Protein AF-A0A1V9ZYX2-F1 (afdb_monomer_lite)

InterPro domains:
  IPR000209 Peptidase S8/S53 domain [PF00082] (24-267)
  IPR015500 Peptidase S8, subtilisin-related [PR00723] (24-43)
  IPR015500 Peptidase S8, subtilisin-related [PR00723] (78-91)
  IPR022398 Peptidase S8, subtilisin, His-active site [PS00137] (82-92)
  IPR034058 TagA/B/C/D, peptidase domain [cd04842] (21-267)
  IPR036852 Peptidase S8/S53 domain superfamily [G3DSA:3.40.50.200] (12-267)
  IPR036852 Peptidase S8/S53 domain superfamily [SSF52743] (8-256)
  IPR051048 Peptidase S8/S53 subtilisin kexin sedolisin [PTHR43399] (12-267)

Organism: NCBI:txid74557

pLDDT: mean 86.19, std 16.02, range [30.8, 98.75]

Secondary structure (DSSP, 8-state):
---HHHHHHHHTTHHHHHHTT-S-TT-EEEEEES---TTSTTT--SS--BTS--TTSSSEEEEEETTTS--TTSTTT-S--HHHHHHHHHH---SSS----SSTT-EEEEEE-EEE-TTSS-SSSEEE---SSHIIIIIHHHHTTEEEEEE---B----TT-TTSBTTB-HHHHHHHHHHHH-TTPEEEEE--S-GGG-BS-PPBTTT-SSSEEEEEB-S-HHHHHHH--S---GGGTTT-STTSBPTTS-B---TTS----SEEE-

Structure (mmCIF, N/CA/C/O backbone):
data_AF-A0A1V9ZYX2-F1
#
_entry.id   AF-A0A1V9ZYX2-F1
#
loop_
_atom_site.group_PDB
_atom_site.id
_atom_site.type_symbol
_atom_site.label_atom_id
_atom_site.label_alt_id
_atom_site.label_comp_id
_atom_site.label_asym_id
_atom_site.label_entity_id
_atom_site.label_seq_id
_atom_site.pdbx_PDB_ins_code
_atom_site.Cartn_x
_atom_site.Cartn_y
_atom_site.Cartn_z
_atom_site.occupancy
_atom_site.B_iso_or_equiv
_atom_site.auth_seq_id
_atom_site.auth_comp_id
_atom_site.auth_asym_id
_atom_site.auth_atom_id
_atom_site.pdbx_PDB_model_num
ATOM 1 N N . MET A 1 1 ? -22.451 14.687 -16.351 1.00 59.09 1 MET A N 1
ATOM 2 C CA . MET A 1 1 ? -21.155 14.134 -16.793 1.00 59.09 1 MET A CA 1
ATOM 3 C C . MET A 1 1 ? -20.681 13.215 -15.682 1.00 59.09 1 MET A C 1
ATOM 5 O O . MET A 1 1 ? -20.806 13.610 -14.528 1.00 59.09 1 MET A O 1
ATOM 9 N N . MET A 1 2 ? -20.291 11.982 -15.997 1.00 68.06 2 MET A N 1
ATOM 10 C CA . MET A 1 2 ? -19.755 11.048 -15.003 1.00 68.06 2 MET A CA 1
ATOM 11 C C . MET A 1 2 ? -18.417 11.590 -14.489 1.00 68.06 2 MET A C 1
ATOM 13 O O . MET A 1 2 ? -17.660 12.155 -15.274 1.00 68.06 2 MET A O 1
ATOM 17 N N . THR A 1 3 ? -18.163 11.504 -13.184 1.00 77.12 3 THR A N 1
ATOM 18 C CA . THR A 1 3 ? -16.859 11.887 -12.626 1.00 77.12 3 THR A CA 1
ATOM 19 C C . THR A 1 3 ? -15.834 10.788 -12.927 1.00 77.12 3 THR A C 1
ATOM 21 O O . THR A 1 3 ? -16.243 9.629 -13.034 1.00 77.12 3 THR A O 1
ATOM 24 N N . PRO A 1 4 ? -14.523 11.095 -12.997 1.00 76.00 4 PRO A N 1
ATOM 25 C CA . PRO A 1 4 ? -13.489 10.072 -13.207 1.00 76.00 4 PRO A CA 1
ATOM 26 C C . PRO A 1 4 ? -13.583 8.939 -12.179 1.00 76.00 4 PRO A C 1
ATOM 28 O O . PRO A 1 4 ? -13.500 7.768 -12.516 1.00 76.00 4 PRO A O 1
ATOM 31 N N . PHE A 1 5 ? -13.888 9.298 -10.930 1.00 79.69 5 PHE A N 1
ATOM 32 C CA . PHE A 1 5 ? -14.159 8.359 -9.847 1.00 79.69 5 PHE A CA 1
ATOM 33 C C . PHE A 1 5 ? -15.263 7.340 -10.179 1.00 79.69 5 PHE A C 1
ATOM 35 O O . PHE A 1 5 ? -15.039 6.136 -10.095 1.00 79.69 5 PHE A O 1
ATOM 42 N N . LYS A 1 6 ? -16.448 7.818 -10.591 1.00 81.88 6 LYS A N 1
ATOM 43 C CA . LYS A 1 6 ? -17.575 6.937 -10.934 1.00 81.88 6 LYS A CA 1
ATOM 44 C C . LYS A 1 6 ? -17.265 6.069 -12.148 1.00 81.88 6 LYS A C 1
ATOM 46 O O . LYS A 1 6 ? -17.673 4.918 -12.181 1.00 81.88 6 LYS A O 1
ATOM 51 N N . TYR A 1 7 ? -16.517 6.610 -13.107 1.00 82.94 7 TYR A N 1
ATOM 52 C CA . TYR A 1 7 ? -16.096 5.855 -14.279 1.00 82.94 7 TYR A CA 1
ATOM 53 C C . TYR A 1 7 ? -15.176 4.687 -13.910 1.00 82.94 7 TYR A C 1
ATOM 55 O O . TYR A 1 7 ? -15.430 3.568 -14.336 1.00 82.94 7 TYR A O 1
ATOM 63 N N . ILE A 1 8 ? -14.165 4.911 -13.062 1.00 85.88 8 ILE A N 1
ATOM 64 C CA . ILE A 1 8 ? -13.268 3.842 -12.587 1.00 85.88 8 ILE A CA 1
ATOM 65 C C . ILE A 1 8 ? -14.057 2.762 -11.833 1.00 85.88 8 ILE A C 1
ATOM 67 O O . ILE A 1 8 ? -13.816 1.570 -12.025 1.00 85.88 8 ILE A O 1
ATOM 71 N N . HIS A 1 9 ? -15.014 3.166 -10.991 1.00 89.62 9 HIS A N 1
ATOM 72 C CA . HIS A 1 9 ? -15.859 2.228 -10.243 1.00 89.62 9 HIS A CA 1
ATOM 73 C C . HIS A 1 9 ? -16.725 1.361 -11.159 1.00 89.62 9 HIS A C 1
ATOM 75 O O . HIS A 1 9 ? -16.850 0.159 -10.914 1.00 89.62 9 HIS A O 1
ATOM 81 N N . GLU A 1 10 ? -17.266 1.928 -12.235 1.00 87.44 10 GLU A N 1
ATOM 82 C CA . GLU A 1 10 ? -18.015 1.176 -13.243 1.00 87.44 10 GLU A CA 1
ATOM 83 C C . GLU A 1 10 ? -17.097 0.266 -14.074 1.00 87.44 10 GLU A C 1
ATOM 85 O O . GLU A 1 10 ? -17.376 -0.928 -14.196 1.00 87.44 10 GLU A O 1
ATOM 90 N N . LEU A 1 11 ? -15.975 0.798 -14.573 1.00 85.56 11 LEU A N 1
ATOM 91 C CA . LEU A 1 11 ? -14.997 0.086 -15.404 1.00 85.56 11 LEU A CA 1
ATOM 92 C C . LEU A 1 11 ? -14.453 -1.168 -14.709 1.00 85.56 11 LEU A C 1
ATOM 94 O O . LEU A 1 11 ? -14.374 -2.235 -15.313 1.00 85.56 11 LEU A O 1
ATOM 98 N N . LEU A 1 12 ? -14.107 -1.052 -13.425 1.00 90.00 12 LEU A N 1
ATOM 99 C CA . LEU A 1 12 ? -13.584 -2.161 -12.622 1.00 90.00 12 LEU A CA 1
ATOM 100 C C . LEU A 1 12 ? -14.690 -3.037 -12.007 1.00 90.00 12 LEU A C 1
ATOM 102 O O . LEU A 1 12 ? -14.399 -3.982 -11.272 1.00 90.00 12 LEU A O 1
ATOM 106 N N . GLY A 1 13 ? -15.965 -2.731 -12.270 1.00 92.81 13 GLY A N 1
ATOM 107 C CA . GLY A 1 13 ? -17.109 -3.459 -11.722 1.00 92.81 13 GLY A CA 1
ATOM 108 C C . GLY A 1 13 ? -17.284 -3.312 -10.206 1.00 92.81 13 GLY A C 1
ATOM 109 O O . GLY A 1 13 ? -18.017 -4.098 -9.602 1.00 92.81 13 GLY A O 1
ATOM 110 N N . ILE A 1 14 ? -16.654 -2.317 -9.578 1.00 94.62 14 ILE A N 1
ATOM 111 C CA . ILE A 1 14 ? -16.709 -2.059 -8.129 1.00 94.62 14 ILE A CA 1
ATOM 112 C C . ILE A 1 14 ? -18.157 -1.837 -7.685 1.00 94.62 14 ILE A C 1
ATOM 114 O O . ILE A 1 14 ? -18.605 -2.467 -6.725 1.00 94.62 14 ILE A O 1
ATOM 118 N N . ASP A 1 15 ? -18.926 -1.053 -8.443 1.00 92.56 15 ASP A N 1
ATOM 119 C CA . ASP A 1 15 ? -20.349 -0.816 -8.166 1.00 92.56 15 ASP A CA 1
ATOM 120 C C . ASP A 1 15 ? -21.165 -2.117 -8.185 1.00 92.56 15 ASP A C 1
ATOM 122 O O . ASP A 1 15 ? -22.090 -2.299 -7.391 1.00 92.56 15 ASP A O 1
ATOM 126 N N . THR A 1 16 ? -20.802 -3.068 -9.052 1.00 95.62 16 THR A N 1
ATOM 127 C CA . THR A 1 16 ? -21.455 -4.386 -9.101 1.00 95.62 16 THR A CA 1
ATOM 128 C C . THR A 1 16 ? -21.201 -5.162 -7.808 1.00 95.62 16 THR A C 1
ATOM 130 O O . THR A 1 16 ? -22.140 -5.710 -7.225 1.00 95.62 16 THR A O 1
ATOM 133 N N . PHE A 1 17 ? -19.961 -5.164 -7.310 1.00 96.00 17 PHE A N 1
ATOM 134 C CA . PHE A 1 17 ? -19.618 -5.790 -6.029 1.00 96.00 17 PHE A CA 1
ATOM 135 C C . PHE A 1 17 ? -20.306 -5.098 -4.849 1.00 96.00 17 PHE A C 1
ATOM 137 O O . PHE A 1 17 ? -20.887 -5.770 -3.992 1.00 96.00 17 PHE A O 1
ATOM 144 N N . HIS A 1 18 ? -20.322 -3.764 -4.826 1.00 95.62 18 HIS A N 1
ATOM 145 C CA . HIS A 1 18 ? -20.966 -2.983 -3.768 1.00 95.62 18 HIS A CA 1
ATOM 146 C C . HIS A 1 18 ? -22.476 -3.216 -3.714 1.00 95.62 18 HIS A C 1
ATOM 148 O O . HIS A 1 18 ? -23.019 -3.381 -2.618 1.00 95.62 18 HIS A O 1
ATOM 154 N N . ASN A 1 19 ? -23.143 -3.291 -4.870 1.00 95.12 19 ASN A N 1
ATOM 155 C CA . ASN A 1 19 ? -24.567 -3.629 -4.978 1.00 95.12 19 ASN A CA 1
ATOM 156 C C . ASN A 1 19 ? -24.861 -5.063 -4.510 1.00 95.12 19 ASN A C 1
ATOM 158 O O . ASN A 1 19 ? -25.931 -5.328 -3.965 1.00 95.12 19 ASN A O 1
ATOM 162 N N . GLY A 1 20 ? -23.898 -5.974 -4.665 1.00 96.50 20 GLY A N 1
ATOM 163 C CA . GLY A 1 20 ? -23.932 -7.325 -4.100 1.00 96.50 20 GLY A CA 1
ATOM 164 C C . GLY A 1 20 ? -23.586 -7.409 -2.606 1.00 96.50 20 GLY A C 1
ATOM 165 O O . GLY A 1 20 ? -23.566 -8.507 -2.055 1.00 96.50 20 GLY A O 1
ATOM 166 N N . GLY A 1 21 ? -23.298 -6.284 -1.941 1.00 96.00 21 GLY A N 1
ATOM 167 C CA . GLY A 1 21 ? -22.907 -6.237 -0.526 1.00 96.00 21 GLY A CA 1
ATOM 168 C C . GLY A 1 21 ? -21.440 -6.594 -0.254 1.00 96.00 21 GLY A C 1
ATOM 169 O O . GLY A 1 21 ? -21.044 -6.724 0.905 1.00 96.00 21 GLY A O 1
ATOM 170 N N . ILE A 1 22 ? -20.614 -6.737 -1.292 1.00 97.38 22 ILE A N 1
ATOM 171 C CA . ILE A 1 22 ? -19.184 -7.032 -1.173 1.00 97.38 22 ILE A CA 1
ATOM 172 C C . ILE A 1 22 ? -18.434 -5.703 -1.074 1.00 97.38 22 ILE A C 1
ATOM 174 O O . ILE A 1 22 ? -18.113 -5.070 -2.075 1.00 97.38 22 ILE A O 1
ATOM 178 N N . LYS A 1 23 ? -18.192 -5.271 0.165 1.00 97.19 23 LYS A N 1
ATOM 179 C CA . LYS A 1 23 ? -17.581 -3.969 0.491 1.00 97.19 23 LYS A CA 1
ATOM 180 C C . LYS A 1 23 ? -16.341 -4.065 1.386 1.00 97.19 23 LYS A C 1
ATOM 182 O O . LYS A 1 23 ? -15.809 -3.047 1.809 1.00 97.19 23 LYS A O 1
ATOM 187 N N . GLY A 1 24 ? -15.878 -5.279 1.692 1.00 97.19 24 GLY A N 1
ATOM 188 C CA . GLY A 1 24 ? -14.723 -5.518 2.571 1.00 97.19 24 GLY A CA 1
ATOM 189 C C . GLY A 1 24 ? -15.054 -5.667 4.061 1.00 97.19 24 GLY A C 1
ATOM 190 O O . GLY A 1 24 ? -14.142 -5.685 4.884 1.00 97.19 24 GLY A O 1
ATOM 191 N N . ASN A 1 25 ? -16.334 -5.802 4.425 1.00 96.31 25 ASN A N 1
ATOM 192 C CA . ASN A 1 25 ? -16.765 -5.938 5.817 1.00 96.31 25 ASN A CA 1
ATOM 193 C C . ASN A 1 25 ? -16.029 -7.078 6.551 1.00 96.31 25 ASN A C 1
ATOM 195 O O . ASN A 1 25 ? -15.959 -8.205 6.060 1.00 96.31 25 ASN A O 1
ATOM 199 N N . GLY A 1 26 ? -15.501 -6.782 7.741 1.00 95.69 26 GLY A N 1
ATOM 200 C CA . GLY A 1 26 ? -14.753 -7.736 8.570 1.00 95.69 26 GLY A CA 1
ATOM 201 C C . GLY A 1 26 ? -13.309 -7.991 8.123 1.00 95.69 26 GLY A C 1
ATOM 202 O O . GLY A 1 26 ? -12.633 -8.816 8.733 1.00 95.69 26 GLY A O 1
ATOM 203 N N . SER A 1 27 ? -12.832 -7.299 7.085 1.00 97.44 27 SER A N 1
ATOM 204 C CA . SER A 1 27 ? -11.442 -7.377 6.629 1.00 97.44 27 SER A CA 1
ATOM 205 C C . SER A 1 27 ? -10.618 -6.221 7.185 1.00 97.44 27 SER A C 1
ATOM 207 O O . SER A 1 27 ? -11.107 -5.098 7.298 1.00 97.44 27 SER A O 1
ATOM 209 N N . VAL A 1 28 ? -9.344 -6.488 7.466 1.00 98.56 28 VAL A N 1
ATOM 210 C CA . VAL A 1 28 ? -8.333 -5.460 7.723 1.00 98.56 28 VAL A CA 1
ATOM 211 C C . VAL A 1 28 ? -7.337 -5.489 6.568 1.00 98.56 28 VAL A C 1
ATOM 213 O O . VAL A 1 28 ? -6.900 -6.560 6.140 1.00 98.56 28 VAL A O 1
ATOM 216 N N . VAL A 1 29 ? -6.984 -4.316 6.061 1.00 98.69 29 VAL A N 1
ATOM 217 C CA . VAL A 1 29 ? -5.973 -4.121 5.019 1.00 98.69 29 VAL A CA 1
ATOM 218 C C . VAL A 1 29 ? -4.794 -3.343 5.589 1.00 98.69 29 VAL A C 1
ATOM 220 O O . VAL A 1 29 ? -4.969 -2.418 6.382 1.00 98.69 29 VAL A O 1
ATOM 223 N N . GLY A 1 30 ? -3.588 -3.759 5.230 1.00 98.69 30 GLY A N 1
ATOM 224 C CA . GLY A 1 30 ? -2.353 -3.091 5.607 1.00 98.69 30 GLY A CA 1
ATOM 225 C C . GLY A 1 30 ? -1.939 -2.083 4.546 1.00 98.69 30 GLY A C 1
ATOM 226 O O . GLY A 1 30 ? -2.050 -2.356 3.350 1.00 98.69 30 GLY A O 1
ATOM 227 N N . ILE A 1 31 ? -1.459 -0.920 4.963 1.00 98.75 31 ILE A N 1
ATOM 228 C CA . ILE A 1 31 ? -0.921 0.096 4.061 1.00 98.75 31 ILE A CA 1
ATOM 229 C C . ILE A 1 31 ? 0.377 0.609 4.672 1.00 98.75 31 ILE A C 1
ATOM 231 O O . ILE A 1 31 ? 0.405 1.009 5.833 1.00 98.75 31 ILE A O 1
ATOM 235 N N . THR A 1 32 ? 1.456 0.587 3.895 1.00 98.25 32 THR A N 1
ATOM 236 C CA . THR A 1 32 ? 2.740 1.174 4.296 1.00 98.25 32 THR A CA 1
ATOM 237 C C . THR A 1 32 ? 3.053 2.332 3.377 1.00 98.25 32 THR A C 1
ATOM 239 O O . THR A 1 32 ? 3.282 2.111 2.189 1.00 98.25 32 THR A O 1
ATOM 242 N N . ASP A 1 33 ? 3.028 3.550 3.911 1.00 96.62 33 ASP A N 1
ATOM 243 C CA . ASP A 1 33 ? 3.086 4.767 3.104 1.00 96.62 33 ASP A CA 1
ATOM 244 C C . ASP A 1 33 ? 3.498 5.997 3.947 1.00 96.62 33 ASP A C 1
ATOM 246 O O . ASP A 1 33 ? 4.044 5.860 5.038 1.00 96.62 33 ASP A O 1
ATOM 250 N N . SER A 1 34 ? 3.282 7.203 3.430 1.00 91.56 34 SER A N 1
ATOM 251 C CA . SER A 1 34 ? 3.829 8.479 3.892 1.00 91.56 34 SER A CA 1
ATOM 252 C C . SER A 1 34 ? 3.016 9.208 4.974 1.00 91.56 34 SER A C 1
ATOM 254 O O . SER A 1 34 ? 3.107 10.432 5.083 1.00 91.56 34 SER A O 1
ATOM 256 N N . GLY A 1 35 ? 2.107 8.506 5.637 1.00 93.75 35 GLY A N 1
ATOM 257 C CA . GLY A 1 35 ? 1.145 9.083 6.575 1.00 93.75 35 GLY A CA 1
ATOM 258 C C . GLY A 1 35 ? -0.302 9.105 6.078 1.00 93.75 35 GLY A C 1
ATOM 259 O O . GLY A 1 35 ? -0.583 8.900 4.891 1.00 93.75 35 GLY A O 1
ATOM 260 N N . LEU A 1 36 ? -1.231 9.329 7.006 1.00 94.94 36 LEU A N 1
ATOM 261 C CA . LEU A 1 36 ? -2.676 9.269 6.774 1.00 94.94 36 LEU A CA 1
ATOM 262 C C . LEU A 1 36 ? -3.400 10.334 7.608 1.00 94.94 36 LEU A C 1
ATOM 264 O O . LEU A 1 36 ? -3.440 10.218 8.825 1.00 94.94 36 LEU A O 1
ATOM 268 N N . ASP A 1 37 ? -4.052 11.309 6.958 1.00 94.06 37 ASP A N 1
ATOM 269 C CA . ASP A 1 37 ? -4.854 12.344 7.627 1.00 94.06 37 ASP A CA 1
ATOM 270 C C . ASP A 1 37 ? -6.045 11.704 8.356 1.00 94.06 37 ASP A C 1
ATOM 272 O O . ASP A 1 37 ? -7.134 11.498 7.806 1.00 94.06 37 ASP A O 1
ATOM 276 N N . MET A 1 38 ? -5.834 11.409 9.637 1.00 93.50 38 MET A N 1
ATOM 277 C CA . MET A 1 38 ? -6.816 10.796 10.530 1.00 93.50 38 MET A CA 1
ATOM 278 C C . MET A 1 38 ? -8.054 11.670 10.763 1.00 93.50 38 MET A C 1
ATOM 280 O O . MET A 1 38 ? -9.064 11.174 11.273 1.00 93.50 38 MET A O 1
ATOM 284 N N . ALA A 1 39 ? -8.005 12.957 10.415 1.00 92.31 39 ALA A N 1
ATOM 285 C CA . ALA A 1 39 ? -9.118 13.885 10.556 1.00 92.31 39 ALA A CA 1
ATOM 286 C C . ALA A 1 39 ? -9.929 14.066 9.259 1.00 92.31 39 ALA A C 1
ATOM 288 O O . ALA A 1 39 ? -11.015 14.656 9.314 1.00 92.31 39 ALA A O 1
ATOM 289 N N . HIS A 1 40 ? -9.468 13.523 8.127 1.00 92.88 40 HIS A N 1
ATOM 290 C CA . HIS A 1 40 ? -10.223 13.479 6.873 1.00 92.88 40 HIS A CA 1
ATOM 291 C C . HIS A 1 40 ? -11.541 12.707 7.054 1.00 92.88 40 HIS A C 1
ATOM 293 O O . HIS A 1 40 ? -11.578 11.679 7.730 1.00 92.88 40 HIS A O 1
ATOM 299 N N . ASP A 1 41 ? -12.637 13.158 6.433 1.00 93.81 41 ASP A N 1
ATOM 300 C CA . ASP A 1 41 ? -13.988 12.581 6.601 1.00 93.81 41 ASP A CA 1
ATOM 301 C C . ASP A 1 41 ? -14.056 11.054 6.359 1.00 93.81 41 ASP A C 1
ATOM 303 O O . ASP A 1 41 ? -14.697 10.331 7.123 1.00 93.81 41 ASP A O 1
ATOM 307 N N . GLN A 1 42 ? -13.310 10.554 5.370 1.00 96.12 42 GLN A N 1
ATOM 308 C CA . GLN A 1 42 ? -13.155 9.138 5.036 1.00 96.12 42 GLN A CA 1
ATOM 309 C C . GLN A 1 42 ? -12.552 8.292 6.175 1.00 96.12 42 GLN A C 1
ATOM 311 O O . GLN A 1 42 ? -12.850 7.098 6.269 1.00 96.12 42 GLN A O 1
ATOM 316 N N . PHE A 1 43 ? -11.737 8.875 7.064 1.00 96.12 43 PHE A N 1
ATOM 317 C CA . PHE A 1 43 ? -10.988 8.151 8.112 1.00 96.12 43 PHE A CA 1
ATOM 318 C C . PHE A 1 43 ? -11.327 8.577 9.534 1.00 96.12 43 PHE A C 1
ATOM 320 O O . PHE A 1 43 ? -11.073 7.822 10.474 1.00 96.12 43 PHE A O 1
ATOM 327 N N . LYS A 1 44 ? -11.984 9.729 9.689 1.00 94.00 44 LYS A N 1
ATOM 328 C CA . LYS A 1 44 ? -12.313 10.333 10.976 1.00 94.00 44 LYS A CA 1
ATOM 329 C C . LYS A 1 44 ? -12.932 9.321 11.932 1.00 94.00 44 LYS A C 1
ATOM 331 O O . LYS A 1 44 ? -13.874 8.595 11.597 1.00 94.00 44 LYS A O 1
ATOM 336 N N . GLN A 1 45 ? -12.388 9.283 13.141 1.00 94.19 45 GLN A N 1
ATOM 337 C CA . GLN A 1 45 ? -12.835 8.429 14.235 1.00 94.19 45 GLN A CA 1
ATOM 338 C C . GLN A 1 45 ? -12.500 9.079 15.581 1.00 94.19 45 GLN A C 1
ATOM 340 O O . GLN A 1 45 ? -11.656 9.965 15.664 1.00 94.19 45 GLN A O 1
ATOM 345 N N . SER A 1 46 ? -13.185 8.664 16.646 1.00 89.25 46 SER A N 1
ATOM 346 C CA . SER A 1 46 ? -13.079 9.301 17.967 1.00 89.25 46 SER A CA 1
ATOM 347 C C . SER A 1 46 ? -11.891 8.829 18.806 1.00 89.25 46 SER A C 1
ATOM 349 O O . SER A 1 46 ? -11.533 9.485 19.781 1.00 89.25 46 SER A O 1
ATOM 351 N N . GLN A 1 47 ? -11.307 7.678 18.474 1.00 88.81 47 GLN A N 1
ATOM 352 C CA . GLN A 1 47 ? -10.293 7.011 19.287 1.00 88.81 47 GLN A CA 1
ATOM 353 C C . GLN A 1 47 ? -8.919 7.119 18.625 1.00 88.81 47 GLN A C 1
ATOM 355 O O . GLN A 1 47 ? -8.778 6.821 17.437 1.00 88.81 47 GLN A O 1
ATOM 360 N N . SER A 1 48 ? -7.916 7.507 19.418 1.00 87.69 48 SER A N 1
ATOM 361 C CA . SER A 1 48 ? -6.512 7.456 19.005 1.00 87.69 48 SER A CA 1
ATOM 362 C C . SER A 1 48 ? -6.064 6.005 18.829 1.00 87.69 48 SER A C 1
ATOM 364 O O . SER A 1 48 ? -6.429 5.140 19.626 1.00 87.69 48 SER A O 1
ATOM 366 N N . VAL A 1 49 ? -5.286 5.756 17.777 1.00 95.31 49 VAL A N 1
ATOM 367 C CA . VAL A 1 49 ? -4.757 4.431 17.399 1.00 95.31 49 VAL A CA 1
ATOM 368 C C . VAL A 1 49 ? -3.262 4.467 17.074 1.00 95.31 49 VAL A C 1
ATOM 370 O O . VAL A 1 49 ? -2.692 3.474 16.622 1.00 95.31 49 VAL A O 1
ATOM 373 N N . TYR A 1 50 ? -2.617 5.609 17.332 1.00 96.44 50 TYR A N 1
ATOM 374 C CA . TYR A 1 50 ? -1.182 5.785 17.147 1.00 96.44 50 TYR A CA 1
ATOM 375 C C . TYR A 1 50 ? -0.413 4.867 18.103 1.00 96.44 50 TYR A C 1
ATOM 377 O O . TYR A 1 50 ? -0.504 4.992 19.327 1.00 96.44 50 TYR A O 1
ATOM 385 N N . ASN A 1 51 ? 0.328 3.926 17.526 1.00 97.25 51 ASN A N 1
ATOM 386 C CA . ASN A 1 51 ? 1.105 2.871 18.167 1.00 97.25 51 ASN A CA 1
ATOM 387 C C . ASN A 1 51 ? 0.299 2.023 19.168 1.00 97.25 51 ASN A C 1
ATOM 389 O O . ASN A 1 51 ? 0.866 1.425 20.083 1.00 97.25 51 ASN A O 1
ATOM 393 N N . GLN A 1 52 ? -1.027 1.960 19.008 1.00 96.62 52 GLN A N 1
ATOM 394 C CA . GLN A 1 52 ? -1.937 1.250 19.906 1.00 96.62 52 GLN A CA 1
ATOM 395 C C . GLN A 1 52 ? -3.023 0.534 19.110 1.00 96.62 52 GLN A C 1
ATOM 397 O O . GLN A 1 52 ? -3.731 1.140 18.309 1.00 96.62 52 GLN A O 1
ATOM 402 N N . PHE A 1 53 ? -3.176 -0.769 19.351 1.00 97.88 53 PHE A N 1
ATOM 403 C CA . PHE A 1 53 ? -4.215 -1.556 18.698 1.00 97.88 53 PHE A CA 1
ATOM 404 C C . PHE A 1 53 ? -5.595 -1.200 19.235 1.00 97.88 53 PHE A C 1
ATOM 406 O O . PHE A 1 53 ? -5.845 -1.226 20.442 1.00 97.88 53 PHE A O 1
ATOM 413 N N . ASN A 1 54 ? -6.524 -0.985 18.316 1.00 97.19 54 ASN A N 1
ATOM 414 C CA . ASN A 1 54 ? -7.933 -0.843 18.602 1.00 97.19 54 ASN A CA 1
ATOM 415 C C . ASN A 1 54 ? -8.759 -1.491 17.491 1.00 97.19 54 ASN A C 1
ATOM 417 O O . ASN A 1 54 ? -9.270 -0.834 16.589 1.00 97.19 54 ASN A O 1
ATOM 421 N N . LEU A 1 55 ? -8.933 -2.806 17.589 1.00 95.25 55 LEU A N 1
ATOM 422 C CA . LEU A 1 55 ? -9.630 -3.601 16.571 1.00 95.25 55 LEU A CA 1
ATOM 423 C C . LEU A 1 55 ? -11.135 -3.287 16.465 1.00 95.25 55 LEU A C 1
ATOM 425 O O . LEU A 1 55 ? -11.810 -3.757 15.555 1.00 95.25 55 LEU A O 1
ATOM 429 N N . LYS A 1 56 ? -11.673 -2.493 17.399 1.00 94.88 56 LYS A N 1
ATOM 430 C CA . LYS A 1 56 ? -13.059 -2.007 17.392 1.00 94.88 56 LYS A CA 1
ATOM 431 C C . LYS A 1 56 ? -13.190 -0.598 16.809 1.00 94.88 56 LYS A C 1
ATOM 433 O O . LYS A 1 56 ? -14.298 -0.065 16.781 1.00 94.88 56 LYS A O 1
ATOM 438 N N . ALA A 1 57 ? -12.084 0.020 16.394 1.00 95.94 57 ALA A N 1
ATOM 439 C CA . ALA A 1 57 ? -12.109 1.325 15.758 1.00 95.94 57 ALA A CA 1
ATOM 440 C C . ALA A 1 57 ? -12.936 1.279 14.471 1.00 95.94 57 ALA A C 1
ATOM 442 O O . ALA A 1 57 ? -12.962 0.271 13.770 1.00 95.94 57 ALA A O 1
ATOM 443 N N . ARG A 1 58 ? -13.590 2.393 14.136 1.00 94.88 58 ARG A N 1
ATOM 444 C CA . ARG A 1 58 ? -14.433 2.479 12.938 1.00 94.88 58 ARG A CA 1
ATOM 445 C C . ARG A 1 58 ? -13.644 2.168 11.669 1.00 94.88 58 ARG A C 1
ATOM 447 O O . ARG A 1 58 ? -14.150 1.444 10.818 1.00 94.88 58 ARG A O 1
ATOM 454 N N . LYS A 1 59 ? -12.452 2.759 11.527 1.00 96.62 59 LYS A N 1
ATOM 455 C CA . LYS A 1 59 ? -11.754 2.772 10.246 1.00 96.62 59 LYS A CA 1
ATOM 456 C C . LYS A 1 59 ? -10.298 2.371 10.316 1.00 96.62 59 LYS A C 1
ATOM 458 O O . LYS A 1 59 ? -9.914 1.438 9.626 1.00 96.62 59 LYS A O 1
ATOM 463 N N . VAL A 1 60 ? -9.506 3.029 11.146 1.00 98.19 60 VAL A N 1
ATOM 464 C CA . VAL A 1 60 ? -8.094 2.703 11.341 1.00 98.19 60 VAL A CA 1
ATOM 465 C C . VAL A 1 60 ? -7.964 1.998 12.679 1.00 98.19 60 VAL A C 1
ATOM 467 O O . VAL A 1 60 ? -8.266 2.581 13.720 1.00 98.19 60 VAL A O 1
ATOM 470 N N . VAL A 1 61 ? -7.564 0.729 12.651 1.00 98.31 61 VAL A N 1
ATOM 471 C CA . VAL A 1 61 ? -7.452 -0.132 13.841 1.00 98.31 61 VAL A CA 1
ATOM 472 C C . VAL A 1 61 ? -6.064 -0.101 14.466 1.00 98.31 61 VAL A C 1
ATOM 474 O O . VAL A 1 61 ? -5.896 -0.520 15.611 1.00 98.31 61 VAL A O 1
ATOM 477 N N . TYR A 1 62 ? -5.074 0.382 13.720 1.00 98.44 62 TYR A N 1
ATOM 478 C CA . TYR A 1 62 ? -3.701 0.554 14.168 1.00 98.44 62 TYR A CA 1
ATOM 479 C C . TYR A 1 62 ? -2.978 1.532 13.237 1.00 98.44 62 TYR A C 1
ATOM 481 O O . TYR A 1 62 ? -3.129 1.426 12.021 1.00 98.44 62 TYR A O 1
ATOM 489 N N . TYR A 1 63 ? -2.206 2.461 13.795 1.00 98.19 63 TYR A N 1
ATOM 490 C CA . TYR A 1 63 ? -1.339 3.372 13.046 1.00 98.19 63 TYR A CA 1
ATOM 491 C C . TYR A 1 63 ? 0.049 3.354 13.685 1.00 98.19 63 TYR A C 1
ATOM 493 O O . TYR A 1 63 ? 0.195 3.794 14.819 1.00 98.19 63 TYR A O 1
ATOM 501 N N . GLU A 1 64 ? 1.079 2.900 12.983 1.00 97.81 64 GLU A N 1
ATOM 502 C CA . GLU A 1 64 ? 2.466 2.908 13.461 1.00 97.81 64 GLU A CA 1
ATOM 503 C C . GLU A 1 64 ? 3.238 4.107 12.914 1.00 97.81 64 GLU A C 1
ATOM 505 O O . GLU A 1 64 ? 3.397 4.225 11.705 1.00 97.81 64 GLU A O 1
ATOM 510 N N . THR A 1 65 ? 3.749 4.980 13.784 1.00 95.50 65 THR A N 1
ATOM 511 C CA . THR A 1 65 ? 4.563 6.146 13.386 1.00 95.50 65 THR A CA 1
ATOM 512 C C . THR A 1 65 ? 6.054 5.791 13.349 1.00 95.50 65 THR A C 1
ATOM 514 O O . THR A 1 65 ? 6.848 6.271 14.159 1.00 95.50 65 THR A O 1
ATOM 517 N N . TYR A 1 66 ? 6.438 4.890 12.441 1.00 96.12 66 TYR A N 1
ATOM 518 C CA . TYR A 1 66 ? 7.753 4.234 12.449 1.00 96.12 66 TYR A CA 1
ATOM 519 C C . TYR A 1 66 ? 8.926 5.191 12.210 1.00 96.12 66 TYR A C 1
ATOM 521 O O . TYR A 1 66 ? 9.946 5.106 12.896 1.00 96.12 66 TYR A O 1
ATOM 529 N N . ALA A 1 67 ? 8.812 6.074 11.220 1.00 91.81 67 ALA A N 1
ATOM 530 C CA . ALA A 1 67 ? 9.967 6.812 10.717 1.00 91.81 67 ALA A CA 1
ATOM 531 C C . ALA A 1 67 ? 10.478 7.912 11.666 1.00 91.81 67 ALA A C 1
ATOM 533 O O . ALA A 1 67 ? 11.696 8.066 11.814 1.00 91.81 67 ALA A O 1
ATOM 534 N N . ASP A 1 68 ? 9.588 8.666 12.314 1.00 90.38 68 ASP A N 1
ATOM 535 C CA . ASP A 1 68 ? 9.967 9.771 13.210 1.00 90.38 68 ASP A CA 1
ATOM 536 C C . ASP A 1 68 ? 8.954 10.068 14.336 1.00 90.38 68 ASP A C 1
ATOM 538 O O . ASP A 1 68 ? 9.018 11.125 14.966 1.00 90.38 68 ASP A O 1
ATOM 542 N N . ALA A 1 69 ? 8.054 9.124 14.634 1.00 91.31 69 ALA A N 1
ATOM 543 C CA . ALA A 1 69 ? 6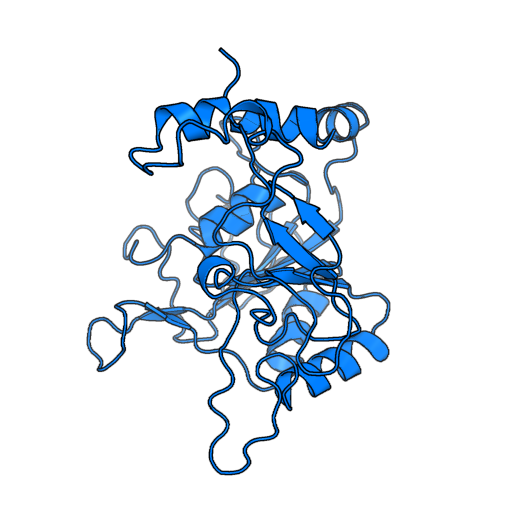.986 9.266 15.625 1.00 91.31 69 ALA A CA 1
ATOM 544 C C . ALA A 1 69 ? 5.942 10.367 15.324 1.00 91.31 69 ALA A C 1
ATOM 546 O O . ALA A 1 69 ? 5.161 10.713 16.217 1.00 91.31 69 ALA A O 1
ATOM 547 N N . LYS A 1 70 ? 5.883 10.877 14.088 1.00 87.31 70 LYS A N 1
ATOM 548 C CA . LYS A 1 70 ? 4.935 11.899 13.626 1.00 87.31 70 LYS A CA 1
ATOM 549 C C . LYS A 1 70 ? 4.136 11.390 12.419 1.00 87.31 70 LYS A C 1
ATOM 551 O O . LYS A 1 70 ? 4.544 10.445 11.762 1.00 87.31 70 LYS A O 1
ATOM 556 N N . ASP A 1 71 ? 2.983 12.013 12.190 1.00 86.81 71 ASP A N 1
ATOM 557 C CA . ASP A 1 71 ? 2.146 11.853 10.999 1.00 86.81 71 ASP A CA 1
ATOM 558 C C . ASP A 1 71 ? 2.217 13.153 10.188 1.00 86.81 71 ASP A C 1
ATOM 560 O O . ASP A 1 71 ? 1.710 14.193 10.617 1.00 86.81 71 ASP A O 1
ATOM 564 N N . GLN A 1 72 ? 2.884 13.115 9.035 1.00 81.62 72 GLN A N 1
ATOM 565 C CA . GLN A 1 72 ? 3.095 14.289 8.175 1.00 81.62 72 GLN A CA 1
ATOM 566 C C . GLN A 1 72 ? 1.872 14.622 7.308 1.00 81.62 72 GLN A C 1
ATOM 568 O O . GLN A 1 72 ? 1.868 15.635 6.598 1.00 81.62 72 GLN A O 1
ATOM 573 N N . SER A 1 73 ? 0.826 13.793 7.375 1.00 83.06 73 SER A N 1
ATOM 574 C CA . SER A 1 73 ? -0.484 14.077 6.789 1.00 83.06 73 SER A CA 1
ATOM 575 C C . SER A 1 73 ? -1.434 14.764 7.776 1.00 83.06 73 SER A C 1
ATOM 577 O O . SER A 1 73 ? -2.484 15.244 7.346 1.00 83.06 73 SER A O 1
ATOM 579 N N . ASP A 1 74 ? -1.083 14.872 9.068 1.00 80.88 74 ASP A N 1
ATOM 580 C CA . ASP A 1 74 ? -1.893 15.611 10.044 1.00 80.88 74 ASP A CA 1
ATOM 581 C C . ASP A 1 74 ? -2.120 17.058 9.578 1.00 80.88 74 ASP A C 1
ATOM 583 O O . ASP A 1 74 ? -1.270 17.702 8.951 1.00 80.88 74 ASP A O 1
ATOM 587 N N . GLN A 1 75 ? -3.284 17.603 9.924 1.00 64.50 75 GLN A N 1
ATOM 588 C CA . GLN A 1 75 ? -3.775 18.898 9.466 1.00 64.50 75 GLN A CA 1
ATOM 589 C C . GLN A 1 75 ? -2.858 20.073 9.816 1.00 64.50 75 GLN A C 1
ATOM 591 O O . GLN A 1 75 ? -2.972 21.127 9.186 1.00 64.50 75 GLN A O 1
ATOM 596 N N . ASN A 1 76 ? -1.982 19.903 10.805 1.00 65.06 76 ASN A N 1
ATOM 597 C CA . ASN A 1 76 ? -1.016 20.910 11.231 1.00 65.06 76 ASN A CA 1
ATOM 598 C C . ASN A 1 76 ? 0.283 20.896 10.409 1.00 65.06 76 ASN A C 1
ATOM 600 O O . ASN A 1 76 ? 1.004 21.891 10.425 1.00 65.06 76 ASN A O 1
ATOM 604 N N . ASP A 1 77 ? 0.582 19.794 9.717 1.00 66.44 77 ASP A N 1
ATOM 605 C CA . ASP A 1 77 ? 1.801 19.605 8.927 1.00 66.44 77 ASP A CA 1
ATOM 606 C C . ASP A 1 77 ? 1.492 19.684 7.424 1.00 66.44 77 ASP A C 1
ATOM 608 O O . ASP A 1 77 ? 1.994 20.570 6.731 1.00 66.44 77 ASP A O 1
ATOM 612 N N . ARG A 1 78 ? 0.584 18.823 6.932 1.00 68.69 78 ARG A N 1
ATOM 613 C CA . ARG A 1 78 ? 0.151 18.717 5.518 1.00 68.69 78 ARG A CA 1
ATOM 614 C C . ARG A 1 78 ? 1.301 18.702 4.503 1.00 68.69 78 ARG A C 1
ATOM 616 O O . ARG A 1 78 ? 1.120 19.081 3.344 1.00 68.69 78 ARG A O 1
ATOM 623 N N . THR A 1 79 ? 2.490 18.289 4.923 1.00 69.69 79 THR A N 1
ATOM 624 C CA . THR A 1 79 ? 3.681 18.215 4.072 1.00 69.69 79 THR A CA 1
ATOM 625 C C . THR A 1 79 ? 3.685 16.953 3.217 1.00 69.69 79 THR A C 1
ATOM 627 O O . THR A 1 79 ? 4.403 16.899 2.216 1.00 69.69 79 THR A O 1
ATOM 630 N N . CYS A 1 80 ? 2.839 15.971 3.546 1.00 76.94 80 CYS A N 1
ATOM 631 C CA . CYS A 1 80 ? 2.570 14.807 2.717 1.00 76.94 80 CYS A CA 1
ATOM 632 C C . CYS A 1 80 ? 1.070 14.485 2.626 1.00 76.94 80 CYS A C 1
ATOM 634 O O . CYS A 1 80 ? 0.283 14.869 3.483 1.00 76.94 80 CYS A O 1
ATOM 636 N N . GLY A 1 81 ? 0.673 13.782 1.562 1.00 87.44 81 GLY A N 1
ATOM 637 C CA . GLY A 1 81 ? -0.713 13.339 1.351 1.00 87.44 81 GLY A CA 1
ATOM 638 C C . GLY A 1 81 ? -0.847 12.065 0.514 1.00 87.44 81 GLY A C 1
ATOM 639 O O . GLY A 1 81 ? -1.964 11.643 0.218 1.00 87.44 81 GLY A O 1
ATOM 640 N N . HIS A 1 82 ? 0.276 11.445 0.133 1.00 93.06 82 HIS A N 1
ATOM 641 C CA . HIS A 1 82 ? 0.290 10.259 -0.721 1.00 93.06 82 HIS A CA 1
ATOM 642 C C . HIS A 1 82 ? -0.397 9.073 -0.027 1.00 93.06 82 HIS A C 1
ATOM 644 O O . HIS A 1 82 ? -1.366 8.536 -0.564 1.00 93.06 82 HIS A O 1
ATOM 650 N N . GLY A 1 83 ? -0.008 8.751 1.210 1.00 95.94 83 GLY A N 1
ATOM 651 C CA . GLY A 1 83 ? -0.644 7.680 1.981 1.00 95.94 83 GLY A CA 1
ATOM 652 C C . GLY A 1 83 ? -2.132 7.914 2.257 1.00 95.94 83 GLY A C 1
ATOM 653 O O . GLY A 1 83 ? -2.926 6.982 2.134 1.00 95.94 83 GLY A O 1
ATOM 654 N N . THR A 1 84 ? -2.549 9.160 2.511 1.00 96.38 84 THR A N 1
ATOM 655 C CA . THR A 1 84 ? -3.973 9.533 2.633 1.00 96.38 84 THR A CA 1
ATOM 656 C C . THR A 1 84 ? -4.749 9.217 1.353 1.00 96.38 84 THR A C 1
ATOM 658 O O . THR A 1 84 ? -5.822 8.614 1.406 1.00 96.38 84 THR A O 1
ATOM 661 N N . HIS A 1 85 ? -4.194 9.573 0.192 1.00 95.50 85 HIS A N 1
ATOM 662 C CA . HIS A 1 85 ? -4.799 9.293 -1.109 1.00 95.50 85 HIS A CA 1
ATOM 663 C C . HIS A 1 85 ? -4.889 7.783 -1.387 1.00 95.50 85 HIS A C 1
ATOM 665 O O . HIS A 1 85 ? -5.949 7.290 -1.774 1.00 95.50 85 HIS A O 1
ATOM 671 N N . VAL A 1 86 ? -3.817 7.032 -1.113 1.00 97.62 86 VAL A N 1
ATOM 672 C CA . VAL A 1 86 ? -3.775 5.562 -1.246 1.00 97.62 86 VAL A CA 1
ATOM 673 C C . VAL A 1 86 ? -4.819 4.892 -0.347 1.00 97.62 86 VAL A C 1
ATOM 675 O O . VAL A 1 86 ? -5.582 4.042 -0.809 1.00 97.62 86 VAL A O 1
ATOM 678 N N . CYS A 1 87 ? -4.923 5.314 0.916 1.00 98.06 87 CYS A N 1
ATOM 679 C CA . CYS A 1 87 ? -5.963 4.837 1.830 1.00 98.06 87 CYS A CA 1
ATOM 680 C C . CYS A 1 87 ? -7.370 5.157 1.318 1.00 98.06 87 CYS A C 1
ATOM 682 O O . CYS A 1 87 ? -8.293 4.364 1.520 1.00 98.06 87 CYS A O 1
ATOM 684 N N . GLY A 1 88 ? -7.535 6.308 0.660 1.00 97.25 88 GLY A N 1
ATOM 685 C CA . GLY A 1 88 ? -8.807 6.771 0.111 1.00 97.25 88 GLY A CA 1
ATOM 686 C C . GLY A 1 88 ? -9.294 5.860 -1.002 1.00 97.25 88 GLY A C 1
ATOM 687 O O . GLY A 1 88 ? -10.430 5.395 -0.941 1.00 97.25 88 GLY A O 1
ATOM 688 N N . ILE A 1 89 ? -8.408 5.538 -1.949 1.00 96.44 89 ILE A N 1
ATOM 689 C CA . ILE A 1 89 ? -8.683 4.586 -3.033 1.00 96.44 89 ILE A CA 1
ATOM 690 C C . ILE A 1 89 ? -9.043 3.220 -2.461 1.00 96.44 89 ILE A C 1
ATOM 692 O O . ILE A 1 89 ? -10.037 2.625 -2.860 1.00 96.44 89 ILE A O 1
ATOM 696 N N . LEU A 1 90 ? -8.248 2.701 -1.526 1.00 97.75 90 LEU A N 1
ATOM 697 C CA . LEU A 1 90 ? -8.417 1.326 -1.072 1.00 97.75 90 LEU A CA 1
ATOM 698 C C . LEU A 1 90 ? -9.673 1.173 -0.210 1.00 97.75 90 LEU A C 1
ATOM 700 O O . LEU A 1 90 ? -10.500 0.296 -0.463 1.00 97.75 90 LEU A O 1
ATOM 704 N N . ALA A 1 91 ? -9.838 2.032 0.793 1.00 98.00 91 ALA A N 1
ATOM 705 C CA . ALA A 1 91 ? -10.862 1.854 1.808 1.00 98.00 91 ALA A CA 1
ATOM 706 C C . ALA A 1 91 ? -11.557 3.152 2.234 1.00 98.00 91 ALA A C 1
ATOM 708 O O . ALA A 1 91 ? -12.252 3.109 3.231 1.00 98.00 91 ALA A O 1
ATOM 709 N N . GLY A 1 92 ? -11.451 4.298 1.562 1.00 97.75 92 GLY A N 1
ATOM 710 C CA . GLY A 1 92 ? -12.145 5.520 2.003 1.00 97.75 92 GLY A CA 1
ATOM 711 C C . GLY A 1 92 ? -13.645 5.301 2.276 1.00 97.75 92 GLY A C 1
ATOM 712 O O . GLY A 1 92 ? -14.363 4.778 1.426 1.00 97.75 92 GLY A O 1
ATOM 713 N N . ASN A 1 93 ? -14.126 5.649 3.474 1.00 97.00 93 ASN A N 1
ATOM 714 C CA . ASN A 1 93 ? -15.546 5.528 3.808 1.00 97.00 93 ASN A CA 1
ATOM 715 C C . ASN A 1 93 ? -15.981 6.641 4.752 1.00 97.00 93 ASN A C 1
ATOM 717 O O . ASN A 1 93 ? -15.705 6.597 5.959 1.00 97.00 93 ASN A O 1
ATOM 721 N N . SER A 1 94 ? -16.623 7.651 4.179 1.00 94.81 94 SER A N 1
ATOM 722 C CA . SER A 1 94 ? -17.078 8.814 4.921 1.00 94.81 94 SER A CA 1
ATOM 723 C C . SER A 1 94 ? -18.199 8.490 5.897 1.00 94.81 94 SER A C 1
ATOM 725 O O . SER A 1 94 ? -18.994 7.575 5.702 1.00 94.81 94 SER A O 1
ATOM 727 N N . ILE A 1 95 ? -18.278 9.296 6.952 1.00 87.75 95 ILE A N 1
ATOM 728 C CA . ILE A 1 95 ? -19.437 9.332 7.849 1.00 87.75 95 ILE A CA 1
ATOM 729 C C . ILE A 1 95 ? -20.526 10.265 7.290 1.00 87.75 95 ILE A C 1
ATOM 731 O O . ILE A 1 95 ? -21.708 10.036 7.535 1.00 87.75 95 ILE A O 1
ATOM 735 N N . ASP A 1 96 ? -20.130 11.292 6.530 1.00 87.06 96 ASP A N 1
ATOM 736 C CA . ASP A 1 96 ? -20.982 12.432 6.164 1.00 87.06 96 ASP A CA 1
ATOM 737 C C . ASP A 1 96 ? -21.151 12.610 4.637 1.00 87.06 96 ASP A C 1
ATOM 739 O O . ASP A 1 96 ? -21.905 13.477 4.192 1.00 87.06 96 ASP A O 1
ATOM 743 N N . SER A 1 97 ? -20.441 11.822 3.824 1.00 89.12 97 SER A N 1
ATOM 744 C CA . SER A 1 97 ? -20.395 11.932 2.358 1.00 89.12 97 SER A CA 1
ATOM 745 C C . SER A 1 97 ? -20.320 10.551 1.680 1.00 89.12 97 SER A C 1
ATOM 747 O O . SER A 1 97 ? -20.505 9.521 2.330 1.00 89.12 97 SER A O 1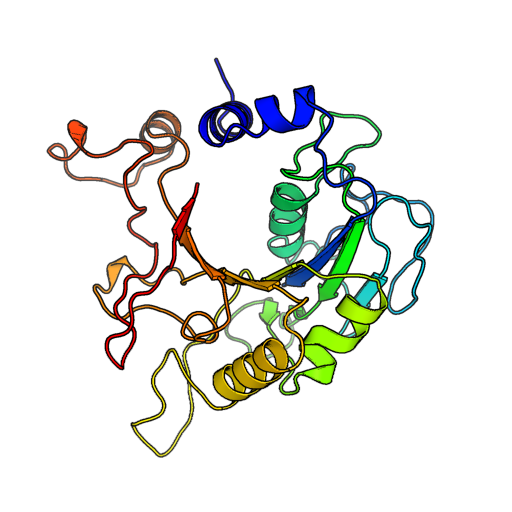
ATOM 749 N N . ASP A 1 98 ? -20.091 10.515 0.366 1.00 89.06 98 ASP A N 1
ATOM 750 C CA . ASP A 1 98 ? -19.948 9.260 -0.375 1.00 89.06 98 ASP A CA 1
ATOM 751 C C . ASP A 1 98 ? -18.658 8.515 0.023 1.00 89.06 98 ASP A C 1
ATOM 753 O O . ASP A 1 98 ? -17.619 9.116 0.328 1.00 89.06 98 ASP A O 1
ATOM 757 N N . ALA A 1 99 ? -18.721 7.182 0.000 1.00 92.62 99 ALA A N 1
ATOM 758 C CA . ALA A 1 99 ? -17.553 6.334 0.196 1.00 92.62 99 ALA A CA 1
ATOM 759 C C . ALA A 1 99 ? -16.682 6.320 -1.068 1.00 92.62 99 ALA A C 1
ATOM 761 O O . ALA A 1 99 ? -17.188 6.109 -2.171 1.00 92.62 99 ALA A O 1
ATOM 762 N N . LEU A 1 100 ? -15.375 6.530 -0.898 1.00 91.81 100 LEU A N 1
ATOM 763 C CA . LEU A 1 100 ? -14.414 6.562 -2.008 1.00 91.81 100 LEU A CA 1
ATOM 764 C C . LEU A 1 100 ? -13.729 5.208 -2.261 1.00 91.81 100 LEU A C 1
ATOM 766 O O . LEU A 1 100 ? -13.232 4.946 -3.352 1.00 91.81 100 LEU A O 1
ATOM 770 N N . GLY A 1 101 ? -13.684 4.339 -1.257 1.00 95.75 101 GLY A N 1
ATOM 771 C CA . GLY A 1 101 ? -12.891 3.120 -1.300 1.00 95.75 101 GLY A CA 1
ATOM 772 C C . GLY A 1 101 ? -13.430 2.062 -2.257 1.00 95.75 101 GLY A C 1
ATOM 773 O O . GLY A 1 101 ? -14.641 1.880 -2.380 1.00 95.75 101 GLY A O 1
ATOM 774 N N . VAL A 1 102 ? -12.524 1.272 -2.836 1.00 96.81 102 VAL A N 1
ATOM 775 C CA . VAL A 1 102 ? -12.854 -0.012 -3.476 1.00 96.81 102 VAL A CA 1
ATOM 776 C C . VAL A 1 102 ? -13.475 -0.974 -2.455 1.00 96.81 102 VAL A C 1
ATOM 778 O O . VAL A 1 102 ? -14.454 -1.654 -2.753 1.00 96.81 102 VAL A O 1
ATOM 781 N N . ALA A 1 103 ? -12.949 -1.000 -1.228 1.00 97.75 103 ALA A N 1
ATOM 782 C CA . ALA A 1 103 ? -13.447 -1.791 -0.104 1.00 97.75 103 ALA A CA 1
ATOM 783 C C . ALA A 1 103 ? -13.806 -0.874 1.085 1.00 97.75 103 ALA A C 1
ATOM 785 O O . ALA A 1 103 ? -13.074 -0.811 2.079 1.00 97.75 103 ALA A O 1
ATOM 786 N N . PRO A 1 104 ? -14.920 -0.123 1.007 1.00 97.81 104 PRO A N 1
ATOM 787 C CA . PRO A 1 104 ? -15.219 0.937 1.968 1.00 97.81 104 PRO A CA 1
ATOM 788 C C . PRO A 1 104 ? -15.525 0.418 3.385 1.00 97.81 104 PRO A C 1
ATOM 790 O O . PRO A 1 104 ? -15.333 1.143 4.361 1.00 97.81 104 PRO A O 1
ATOM 793 N N . ASP A 1 105 ? -15.919 -0.840 3.553 1.00 97.75 105 ASP A N 1
ATOM 794 C CA . ASP A 1 105 ? -16.192 -1.433 4.870 1.00 97.75 105 ASP A CA 1
ATOM 795 C C . ASP A 1 105 ? -14.970 -2.157 5.469 1.00 97.75 105 ASP A C 1
ATOM 797 O O . ASP A 1 105 ? -15.044 -2.660 6.590 1.00 97.75 105 ASP A O 1
ATOM 801 N N . ALA A 1 106 ? -13.832 -2.194 4.763 1.00 98.50 106 ALA A N 1
ATOM 802 C CA . ALA A 1 106 ? -12.578 -2.710 5.312 1.00 98.50 106 ALA A CA 1
ATOM 803 C C . ALA A 1 106 ? -11.966 -1.735 6.330 1.00 98.50 106 ALA A C 1
ATOM 805 O O . ALA A 1 106 ? -12.054 -0.517 6.182 1.00 98.50 106 ALA A O 1
ATOM 806 N N . GLN A 1 107 ? -11.297 -2.251 7.351 1.00 98.50 107 GLN A N 1
ATOM 807 C CA . GLN A 1 107 ? -10.506 -1.456 8.292 1.00 98.50 107 GLN A CA 1
ATOM 808 C C . GLN A 1 107 ? -9.039 -1.377 7.843 1.00 98.50 107 GLN A C 1
ATOM 810 O O . GLN A 1 107 ? -8.578 -2.224 7.086 1.00 98.50 107 GLN A O 1
ATOM 815 N N . ILE A 1 108 ? -8.293 -0.385 8.325 1.00 98.75 108 ILE A N 1
ATOM 816 C CA . ILE A 1 108 ? -6.905 -0.107 7.935 1.00 98.75 108 ILE A CA 1
ATOM 817 C C . ILE A 1 108 ? -5.962 -0.341 9.120 1.00 98.75 108 ILE A C 1
ATOM 819 O O . ILE A 1 108 ? -6.202 0.153 10.224 1.00 98.75 108 ILE A O 1
ATOM 823 N N . ALA A 1 109 ? -4.865 -1.051 8.872 1.00 98.75 109 ALA A N 1
ATOM 824 C CA . ALA A 1 109 ? -3.656 -1.018 9.683 1.00 98.75 109 ALA A CA 1
ATOM 825 C C . ALA A 1 109 ? -2.584 -0.250 8.901 1.00 98.75 109 ALA A C 1
ATOM 827 O O . ALA A 1 109 ? -2.200 -0.663 7.811 1.00 98.75 109 ALA A O 1
ATOM 828 N N . PHE A 1 110 ? -2.135 0.883 9.426 1.00 98.62 110 PHE A N 1
ATOM 829 C CA . PHE A 1 110 ? -1.243 1.791 8.713 1.00 98.62 110 PHE A CA 1
ATOM 830 C C . PHE A 1 110 ? 0.166 1.753 9.306 1.00 98.62 110 PHE A C 1
ATOM 832 O O . PHE A 1 110 ? 0.321 1.771 10.527 1.00 98.62 110 PHE A O 1
ATOM 839 N N . LEU A 1 111 ? 1.182 1.713 8.450 1.00 98.50 111 LEU A N 1
ATOM 840 C CA . LEU A 1 111 ? 2.592 1.844 8.806 1.00 98.50 111 LEU A CA 1
ATOM 841 C C . LEU A 1 111 ? 3.159 3.086 8.119 1.00 98.50 111 LEU A C 1
ATOM 843 O O . LEU A 1 111 ? 3.343 3.105 6.902 1.00 98.50 111 LEU A O 1
ATOM 847 N N . ASP A 1 112 ? 3.434 4.111 8.912 1.00 96.75 112 ASP A N 1
ATOM 848 C CA . ASP A 1 112 ? 3.957 5.386 8.449 1.00 96.75 112 ASP A CA 1
ATOM 849 C C . ASP A 1 112 ? 5.480 5.375 8.397 1.00 96.75 112 ASP A C 1
ATOM 851 O O . ASP A 1 112 ? 6.174 5.273 9.415 1.00 96.75 112 ASP A O 1
ATOM 855 N N . ILE A 1 113 ? 5.990 5.476 7.177 1.00 94.69 113 ILE A N 1
ATOM 856 C CA . ILE A 1 113 ? 7.414 5.489 6.874 1.00 94.69 113 ILE A CA 1
ATOM 857 C C . ILE A 1 113 ? 7.896 6.869 6.413 1.00 94.69 113 ILE A C 1
ATOM 859 O O . ILE A 1 113 ? 9.057 6.982 6.012 1.00 94.69 113 ILE A O 1
ATOM 863 N N . ALA A 1 114 ? 7.065 7.915 6.454 1.00 91.25 114 ALA A N 1
ATOM 864 C CA . ALA A 1 114 ? 7.499 9.269 6.129 1.00 91.25 114 ALA A CA 1
ATOM 865 C C . ALA A 1 114 ? 8.291 9.902 7.273 1.00 91.25 114 ALA A C 1
ATOM 867 O O . ALA A 1 114 ? 7.953 9.821 8.447 1.00 91.25 114 ALA A O 1
ATOM 868 N N . LYS A 1 115 ? 9.380 10.562 6.897 1.00 88.19 115 LYS A N 1
ATOM 869 C CA . LYS A 1 115 ? 10.220 11.348 7.785 1.00 88.19 115 LYS A CA 1
ATOM 870 C C . LYS A 1 115 ? 10.212 12.795 7.333 1.00 88.19 115 LYS A C 1
ATOM 872 O O . LYS A 1 115 ? 10.535 13.077 6.172 1.00 88.19 115 LYS A O 1
ATOM 877 N N . ASP A 1 116 ? 9.925 13.696 8.266 1.00 84.56 116 ASP A N 1
ATOM 878 C CA . ASP A 1 116 ? 10.098 15.130 8.056 1.00 84.5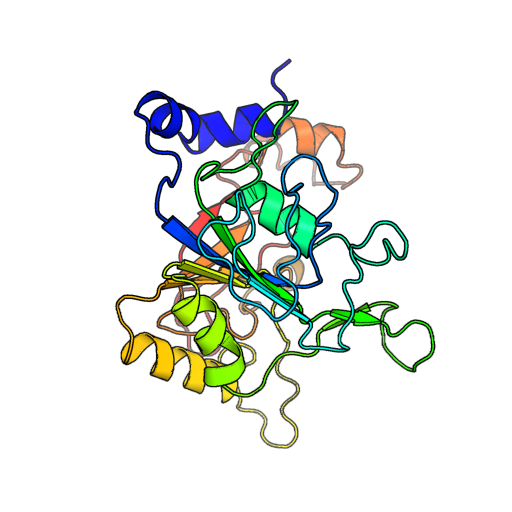6 116 ASP A CA 1
ATOM 879 C C . ASP A 1 116 ? 11.590 15.442 7.888 1.00 84.56 116 ASP A C 1
ATOM 881 O O . ASP A 1 116 ? 12.432 15.205 8.762 1.00 84.56 116 ASP A O 1
ATOM 885 N N . CYS A 1 117 ? 11.916 15.944 6.708 1.00 81.50 117 CYS A N 1
ATOM 886 C CA . CYS A 1 117 ? 13.262 16.267 6.283 1.00 81.50 117 CYS A CA 1
ATOM 887 C C . CYS A 1 117 ? 13.465 17.772 6.078 1.00 81.50 117 CYS A C 1
ATOM 889 O O . CYS A 1 117 ? 14.550 18.167 5.650 1.00 81.50 117 CYS A O 1
ATOM 891 N N . THR A 1 118 ? 12.482 18.619 6.398 1.00 76.56 118 THR A N 1
ATOM 892 C CA . THR A 1 118 ? 12.511 20.072 6.137 1.00 76.56 118 THR A CA 1
ATOM 893 C C . THR A 1 118 ? 13.720 20.786 6.748 1.00 76.56 118 THR A C 1
ATOM 895 O O . THR A 1 118 ? 14.222 21.753 6.178 1.00 76.56 118 THR A O 1
ATOM 898 N N . LEU A 1 119 ? 14.224 20.287 7.881 1.00 69.25 119 LEU A N 1
ATOM 899 C CA . LEU A 1 119 ? 15.378 20.832 8.607 1.00 69.25 119 LEU A CA 1
ATOM 900 C C . LEU A 1 119 ? 16.671 20.015 8.420 1.00 69.25 119 LEU A C 1
ATOM 902 O O . LEU A 1 119 ? 17.653 20.245 9.127 1.00 69.25 119 LEU A O 1
ATOM 906 N N . SER A 1 120 ? 16.693 19.050 7.497 1.00 66.69 120 SER A N 1
ATOM 907 C CA . SER A 1 120 ? 17.826 18.138 7.279 1.00 66.69 120 SER A CA 1
ATOM 908 C C . SER A 1 120 ? 18.240 18.049 5.805 1.00 66.69 120 SER A C 1
ATOM 910 O O . SER A 1 120 ? 17.503 18.450 4.911 1.00 66.69 120 SER A O 1
ATOM 912 N N . THR A 1 121 ? 19.436 17.525 5.520 1.00 69.19 121 THR A N 1
ATOM 913 C CA . THR A 1 121 ? 19.916 17.338 4.139 1.00 69.19 121 THR A CA 1
ATOM 914 C C . THR A 1 121 ? 19.278 16.102 3.492 1.00 69.19 121 THR A C 1
ATOM 916 O O . THR A 1 121 ? 19.914 15.050 3.403 1.00 69.19 121 THR A O 1
ATOM 919 N N . CYS A 1 122 ? 18.027 16.215 3.049 1.00 72.00 122 CYS A N 1
ATOM 920 C CA . CYS A 1 122 ? 17.358 15.215 2.209 1.00 72.00 122 CYS A CA 1
ATOM 921 C C . CYS A 1 122 ? 17.094 15.779 0.805 1.00 72.00 122 CYS A C 1
ATOM 923 O O . CYS A 1 122 ? 17.101 16.989 0.594 1.00 72.00 122 CYS A O 1
ATOM 925 N N . ALA A 1 123 ? 16.835 14.898 -0.164 1.00 71.75 123 ALA A N 1
ATOM 926 C CA . ALA A 1 123 ? 16.501 15.300 -1.535 1.00 71.75 123 ALA A CA 1
ATOM 927 C C . ALA A 1 123 ? 15.090 15.915 -1.673 1.00 71.75 123 ALA A C 1
ATOM 929 O O . ALA A 1 123 ? 14.776 16.506 -2.701 1.00 71.75 123 ALA A O 1
ATOM 930 N N . SER A 1 124 ? 14.243 15.762 -0.651 1.00 74.50 124 SER A N 1
ATOM 931 C CA . SER A 1 124 ? 12.848 16.203 -0.605 1.00 74.50 124 SER A CA 1
ATOM 932 C C . SER A 1 124 ? 12.482 16.615 0.831 1.00 74.50 124 SER A C 1
ATOM 934 O O . SER A 1 124 ? 13.082 16.071 1.766 1.00 74.50 124 SER A O 1
ATOM 936 N N . PRO A 1 125 ? 11.505 17.527 1.034 1.00 77.19 125 PRO A N 1
ATOM 937 C CA . PRO A 1 125 ? 10.971 17.870 2.357 1.00 77.19 125 PRO A CA 1
ATOM 938 C C . PRO A 1 125 ? 10.461 16.664 3.151 1.00 77.19 125 PRO A C 1
ATOM 940 O O . PRO A 1 125 ? 10.501 16.691 4.376 1.00 77.19 125 PRO A O 1
ATOM 943 N N . ILE A 1 126 ? 10.034 15.606 2.454 1.00 82.38 126 ILE A N 1
ATOM 944 C CA . ILE A 1 126 ? 9.644 14.315 3.027 1.00 82.38 126 ILE A CA 1
ATOM 945 C C . ILE A 1 126 ? 10.491 13.213 2.395 1.00 82.38 126 ILE A C 1
ATOM 947 O O . ILE A 1 126 ? 10.600 13.140 1.166 1.00 82.38 126 ILE A O 1
ATOM 951 N N . ALA A 1 127 ? 11.078 12.353 3.227 1.00 85.69 127 ALA A N 1
ATOM 952 C CA . ALA A 1 127 ? 11.800 11.157 2.795 1.00 85.69 127 ALA A CA 1
ATOM 953 C C . ALA A 1 127 ? 11.186 9.896 3.406 1.00 85.69 127 ALA A C 1
ATOM 955 O O . ALA A 1 127 ? 10.704 9.921 4.533 1.00 85.69 127 ALA A O 1
ATOM 956 N N . LEU A 1 128 ? 11.249 8.776 2.686 1.00 88.12 128 LEU A N 1
ATOM 957 C CA . LEU A 1 128 ? 10.783 7.491 3.202 1.00 88.12 128 LEU A CA 1
ATOM 958 C C . LEU A 1 128 ? 11.908 6.768 3.953 1.00 88.12 128 LEU A C 1
ATOM 960 O O . LEU A 1 128 ? 12.991 6.544 3.409 1.00 88.12 128 LEU A O 1
ATOM 964 N N . THR A 1 129 ? 11.645 6.376 5.196 1.00 91.12 129 THR A N 1
ATOM 965 C CA . THR A 1 129 ? 12.530 5.541 6.016 1.00 91.12 129 THR A CA 1
ATOM 966 C C . THR A 1 129 ? 11.976 4.124 6.054 1.00 91.12 129 THR A C 1
ATOM 968 O O . THR A 1 129 ? 11.159 3.777 6.901 1.00 91.12 129 THR A O 1
ATOM 971 N N . ILE A 1 130 ? 12.418 3.302 5.105 1.00 90.50 130 ILE A N 1
ATOM 972 C CA . ILE A 1 130 ? 11.871 1.958 4.908 1.00 90.50 130 ILE A CA 1
ATOM 973 C C . ILE A 1 130 ? 12.455 0.991 5.954 1.00 90.50 130 ILE A C 1
ATOM 975 O O . ILE A 1 130 ? 13.686 0.881 6.060 1.00 90.50 130 ILE A O 1
ATOM 979 N N . PRO A 1 131 ? 11.614 0.249 6.701 1.00 91.75 131 PRO A N 1
ATOM 980 C CA . PRO A 1 131 ? 12.092 -0.764 7.629 1.00 91.75 131 PRO A CA 1
ATOM 981 C C . PRO A 1 131 ? 12.867 -1.878 6.917 1.00 91.75 131 PRO A C 1
ATOM 983 O O . PRO A 1 131 ? 12.442 -2.406 5.892 1.00 91.75 131 PRO A O 1
ATOM 986 N N . ARG A 1 132 ? 14.015 -2.272 7.480 1.00 88.25 132 ARG A N 1
ATOM 987 C CA . ARG A 1 132 ? 14.904 -3.285 6.873 1.00 88.25 132 ARG A CA 1
ATOM 988 C C . ARG A 1 132 ? 14.551 -4.730 7.220 1.00 88.25 132 ARG A C 1
ATOM 990 O O . ARG A 1 132 ? 15.082 -5.639 6.592 1.00 88.25 132 ARG A O 1
ATOM 997 N N . THR A 1 133 ? 13.713 -4.953 8.231 1.00 92.94 133 THR A N 1
ATOM 998 C CA . THR A 1 133 ? 13.315 -6.295 8.673 1.00 92.94 133 THR A CA 1
ATOM 999 C C . THR A 1 133 ? 11.870 -6.577 8.290 1.00 92.94 133 THR A C 1
ATOM 1001 O O . THR A 1 133 ? 11.020 -5.689 8.312 1.00 92.94 133 THR A O 1
ATOM 1004 N N . THR A 1 134 ? 11.577 -7.837 7.980 1.00 95.25 134 THR A N 1
ATOM 1005 C CA . THR A 1 134 ? 10.215 -8.301 7.687 1.00 95.25 134 THR A CA 1
ATOM 1006 C C . THR A 1 134 ? 9.293 -8.136 8.893 1.00 95.25 134 THR A C 1
ATOM 1008 O O . THR A 1 134 ? 8.141 -7.761 8.730 1.00 95.25 134 THR A O 1
ATOM 1011 N N . ASP A 1 135 ? 9.796 -8.320 10.117 1.00 96.38 135 ASP A N 1
ATOM 1012 C CA . ASP A 1 135 ? 8.996 -8.092 11.325 1.00 96.38 135 ASP A CA 1
ATOM 1013 C C . ASP A 1 135 ? 8.496 -6.647 11.416 1.00 96.38 135 ASP A C 1
ATOM 1015 O O . ASP A 1 135 ? 7.314 -6.426 11.667 1.00 96.38 135 ASP A O 1
ATOM 1019 N N . ALA A 1 136 ? 9.361 -5.665 11.148 1.00 96.38 136 ALA A N 1
ATOM 1020 C CA . ALA A 1 136 ? 8.961 -4.260 11.158 1.00 96.38 136 ALA A CA 1
ATOM 1021 C C . ALA A 1 136 ? 8.021 -3.908 9.991 1.00 96.38 136 ALA A C 1
ATOM 1023 O O . ALA A 1 136 ? 7.187 -3.023 10.122 1.00 96.38 136 ALA A O 1
ATOM 1024 N N . LEU A 1 137 ? 8.125 -4.615 8.862 1.00 96.88 137 LEU A N 1
ATOM 1025 C CA . LEU A 1 137 ? 7.244 -4.423 7.710 1.00 96.88 137 LEU A CA 1
ATOM 1026 C C . LEU A 1 137 ? 5.857 -5.058 7.897 1.00 96.88 137 LEU A C 1
ATOM 1028 O O . LEU A 1 137 ? 4.868 -4.486 7.451 1.00 96.88 137 LEU A O 1
ATOM 1032 N N . PHE A 1 138 ? 5.756 -6.225 8.540 1.00 98.38 138 PHE A N 1
ATOM 1033 C CA . PHE A 1 138 ? 4.537 -7.044 8.503 1.00 98.38 138 PHE A CA 1
ATOM 1034 C C . PHE A 1 138 ? 3.909 -7.325 9.868 1.00 98.38 138 PHE A C 1
ATOM 1036 O O . PHE A 1 138 ? 2.691 -7.503 9.949 1.00 98.38 138 PHE A O 1
ATOM 1043 N N . GLN A 1 139 ? 4.687 -7.407 10.949 1.00 97.56 139 GLN A N 1
ATOM 1044 C CA . GLN A 1 139 ? 4.218 -8.027 12.192 1.00 97.56 139 GLN A CA 1
ATOM 1045 C C . GLN A 1 139 ? 3.046 -7.267 12.821 1.00 97.56 139 GLN A C 1
ATOM 1047 O O . GLN A 1 139 ? 2.057 -7.883 13.212 1.00 97.56 139 GLN A O 1
ATOM 1052 N N . ASN A 1 140 ? 3.126 -5.942 12.931 1.00 98.38 140 ASN A N 1
ATOM 1053 C CA . ASN A 1 140 ? 2.047 -5.181 13.557 1.00 98.38 140 ASN A CA 1
ATOM 1054 C C . ASN A 1 140 ? 0.811 -5.090 12.656 1.00 98.38 140 ASN A C 1
ATOM 1056 O O . ASN A 1 140 ? -0.306 -5.237 13.147 1.00 98.38 140 ASN A O 1
ATOM 1060 N N . GLN A 1 141 ? 0.997 -4.960 11.339 1.00 98.50 141 GLN A N 1
ATOM 1061 C CA . GLN A 1 141 ? -0.110 -4.978 10.379 1.00 98.50 141 GLN A CA 1
ATOM 1062 C C . GLN A 1 141 ? -0.869 -6.315 10.437 1.00 98.50 141 GLN A C 1
ATOM 1064 O O . GLN A 1 141 ? -2.092 -6.342 10.567 1.00 98.50 141 GLN A O 1
ATOM 1069 N N . THR A 1 142 ? -0.151 -7.440 10.441 1.00 98.38 142 THR A N 1
ATOM 1070 C CA . THR A 1 142 ? -0.756 -8.780 10.535 1.00 98.38 142 THR A CA 1
ATOM 1071 C C . THR A 1 142 ? -1.369 -9.060 11.910 1.00 98.38 142 THR A C 1
ATOM 1073 O O . THR A 1 142 ? -2.452 -9.643 11.974 1.00 98.38 142 THR A O 1
ATOM 1076 N N . LYS A 1 143 ? -0.770 -8.581 13.013 1.00 98.25 143 LYS A N 1
ATOM 1077 C CA . LYS A 1 143 ? -1.385 -8.604 14.361 1.00 98.25 143 LYS A CA 1
ATOM 1078 C C . LYS A 1 143 ? -2.678 -7.791 14.432 1.00 98.25 143 LYS A C 1
ATOM 1080 O O . LYS A 1 143 ? -3.590 -8.184 15.156 1.00 98.25 143 LYS A O 1
ATOM 1085 N N . ALA A 1 144 ? -2.774 -6.692 13.682 1.00 98.31 144 ALA A N 1
ATOM 1086 C CA . ALA A 1 144 ? -4.009 -5.922 13.544 1.00 98.31 144 ALA A CA 1
ATOM 1087 C C . ALA A 1 144 ? -5.077 -6.651 12.707 1.00 98.31 144 ALA A C 1
ATOM 1089 O O . ALA A 1 144 ? -6.219 -6.206 12.673 1.00 98.31 144 ALA A O 1
ATOM 1090 N N . GLY A 1 145 ? -4.726 -7.767 12.060 1.00 98.12 145 GLY A N 1
ATOM 1091 C CA . GLY A 1 145 ? -5.618 -8.584 11.240 1.00 98.12 145 GLY A CA 1
ATOM 1092 C C . GLY A 1 145 ? -5.382 -8.454 9.736 1.00 98.12 145 GLY A C 1
ATOM 1093 O O . GLY A 1 145 ? -6.106 -9.090 8.972 1.00 98.12 145 GLY A O 1
ATOM 1094 N N . ALA A 1 146 ? -4.400 -7.659 9.292 1.00 98.50 146 ALA A N 1
ATOM 1095 C CA . ALA A 1 146 ? -4.161 -7.457 7.869 1.00 98.50 146 ALA A CA 1
ATOM 1096 C C . ALA A 1 146 ? -3.709 -8.749 7.181 1.00 98.50 146 ALA A C 1
ATOM 1098 O O . ALA A 1 146 ? -2.744 -9.392 7.603 1.00 98.50 146 ALA A O 1
ATOM 1099 N N . LYS A 1 147 ? -4.408 -9.106 6.101 1.00 97.81 147 LYS A N 1
ATOM 1100 C CA . LYS A 1 147 ? -4.060 -10.227 5.208 1.00 97.81 147 LYS A CA 1
ATOM 1101 C C . LYS A 1 147 ? -3.777 -9.785 3.777 1.00 97.81 147 LYS A C 1
ATOM 1103 O O . LYS A 1 147 ? -3.159 -10.524 3.025 1.00 97.81 147 LYS A O 1
ATOM 1108 N N . ILE A 1 148 ? -4.173 -8.568 3.424 1.00 98.56 148 ILE A N 1
ATOM 1109 C CA . ILE A 1 148 ? -3.789 -7.897 2.183 1.00 98.56 148 ILE A CA 1
ATOM 1110 C C . ILE A 1 148 ? -3.049 -6.633 2.596 1.00 98.56 148 ILE A C 1
ATOM 1112 O O . ILE A 1 148 ? -3.574 -5.868 3.403 1.00 98.56 148 ILE A O 1
ATOM 1116 N N . ILE A 1 149 ? -1.836 -6.441 2.091 1.00 98.69 149 ILE A N 1
ATOM 1117 C CA . ILE A 1 149 ? -0.970 -5.307 2.420 1.00 98.69 149 ILE A CA 1
ATOM 1118 C C . ILE A 1 149 ? -0.565 -4.622 1.115 1.00 98.69 149 ILE A C 1
ATOM 1120 O O . ILE A 1 149 ? -0.261 -5.307 0.143 1.00 98.69 149 ILE A O 1
ATOM 1124 N N . SER A 1 150 ? -0.575 -3.290 1.079 1.00 98.56 150 SER A N 1
ATOM 1125 C CA . SER A 1 150 ? -0.266 -2.5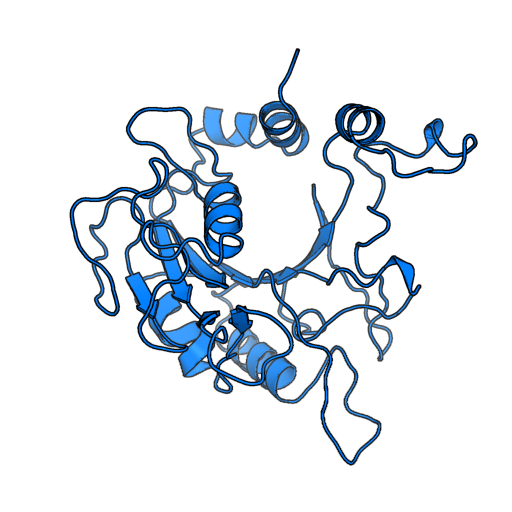00 -0.118 1.00 98.56 150 SER A CA 1
ATOM 1126 C C . SER A 1 150 ? 0.943 -1.595 0.092 1.00 98.56 150 SER A C 1
ATOM 1128 O O . SER A 1 150 ? 0.959 -0.801 1.038 1.00 98.56 150 SER A O 1
ATOM 1130 N N . TYR A 1 151 ? 1.920 -1.684 -0.815 1.00 97.88 151 TYR A N 1
ATOM 1131 C CA . TYR A 1 151 ? 3.095 -0.813 -0.911 1.00 97.88 151 TYR A CA 1
ATOM 1132 C C . TYR A 1 151 ? 3.031 0.007 -2.200 1.00 97.88 151 TYR A C 1
ATOM 1134 O O . TYR A 1 151 ? 3.349 -0.480 -3.287 1.00 97.88 151 TYR A O 1
ATOM 1142 N N . SER A 1 152 ? 2.667 1.280 -2.072 1.00 96.94 152 SER A N 1
ATOM 1143 C CA . SER A 1 152 ? 2.651 2.240 -3.184 1.00 96.94 152 SER A CA 1
ATOM 1144 C C . SER A 1 152 ? 3.956 3.039 -3.255 1.00 96.94 152 SER A C 1
ATOM 1146 O O . SER A 1 152 ? 3.976 4.241 -3.493 1.00 96.94 152 SER A O 1
ATOM 1148 N N . TRP A 1 153 ? 5.075 2.359 -3.028 1.00 92.69 153 TRP A N 1
ATOM 1149 C CA . TRP A 1 153 ? 6.421 2.916 -3.062 1.00 92.69 153 TRP A CA 1
ATOM 1150 C C . TRP A 1 153 ? 7.391 1.871 -3.608 1.00 92.69 153 TRP A C 1
ATOM 1152 O O . TRP A 1 153 ? 7.114 0.673 -3.620 1.00 92.69 153 TRP A O 1
ATOM 1162 N N . GLY A 1 154 ? 8.553 2.337 -4.047 1.00 89.50 154 GLY A N 1
ATOM 1163 C CA . GLY A 1 154 ? 9.637 1.479 -4.490 1.00 89.50 154 GLY A CA 1
ATOM 1164 C C . GLY A 1 154 ? 10.973 2.184 -4.335 1.00 89.50 154 GLY A C 1
ATOM 1165 O O . GLY A 1 154 ? 11.046 3.411 -4.248 1.00 89.50 154 GLY A O 1
ATOM 1166 N N . THR A 1 155 ? 12.039 1.401 -4.296 1.00 81.56 155 THR A N 1
ATOM 1167 C CA . THR A 1 155 ? 13.408 1.899 -4.241 1.00 81.56 155 THR A CA 1
ATOM 1168 C C . THR A 1 155 ? 14.162 1.509 -5.497 1.00 81.56 155 THR A C 1
ATOM 1170 O O . THR A 1 155 ? 13.938 0.452 -6.089 1.00 81.56 155 THR A O 1
ATOM 1173 N N . MET A 1 156 ? 15.084 2.380 -5.895 1.00 66.94 156 MET A N 1
ATOM 1174 C CA . MET A 1 156 ? 16.181 1.986 -6.767 1.00 66.94 156 MET A CA 1
ATOM 1175 C C . MET A 1 156 ? 17.267 1.389 -5.870 1.00 66.94 156 MET A C 1
ATOM 1177 O O . MET A 1 156 ? 17.706 2.048 -4.924 1.00 66.94 156 MET A O 1
ATOM 1181 N N . SER A 1 157 ? 17.682 0.146 -6.128 1.00 54.88 157 SER A N 1
ATOM 1182 C CA . SER A 1 157 ? 18.751 -0.480 -5.347 1.00 54.88 157 SER A CA 1
ATOM 1183 C C . SER A 1 157 ? 20.050 0.320 -5.497 1.00 54.88 157 SER A C 1
ATOM 1185 O O . SER A 1 157 ? 20.672 0.328 -6.555 1.00 54.88 157 SER A O 1
ATOM 1187 N N . ASN A 1 158 ? 20.473 0.993 -4.424 1.00 47.41 158 ASN A N 1
ATOM 1188 C CA . ASN A 1 158 ? 21.781 1.648 -4.316 1.00 47.41 158 ASN A CA 1
ATOM 1189 C C . ASN A 1 158 ? 22.776 0.752 -3.563 1.00 47.41 158 ASN A C 1
ATOM 1191 O O . ASN A 1 158 ? 23.539 1.231 -2.718 1.00 47.41 158 ASN A O 1
ATOM 1195 N N . SER A 1 159 ? 22.750 -0.563 -3.803 1.00 42.50 159 SER A N 1
ATOM 1196 C CA . SER A 1 159 ? 23.689 -1.459 -3.130 1.00 42.50 159 SER A CA 1
ATOM 1197 C C . SER A 1 159 ? 25.078 -1.317 -3.754 1.00 42.50 159 SER A C 1
ATOM 1199 O O . SER A 1 159 ? 25.358 -1.787 -4.857 1.00 42.50 159 SER A O 1
ATOM 1201 N N . GLY A 1 160 ? 25.941 -0.582 -3.054 1.00 36.94 160 GLY A N 1
ATOM 1202 C CA . GLY A 1 160 ? 27.326 -0.367 -3.434 1.00 36.94 160 GLY A CA 1
ATOM 1203 C C . GLY A 1 160 ? 28.133 -1.666 -3.541 1.00 36.94 160 GLY A C 1
ATOM 1204 O O . GLY A 1 160 ? 27.899 -2.642 -2.836 1.00 36.94 160 GLY A O 1
ATOM 1205 N N . LEU A 1 161 ? 29.151 -1.603 -4.402 1.00 32.25 161 LEU A N 1
ATOM 1206 C CA . LEU A 1 161 ? 30.317 -2.493 -4.522 1.00 32.25 161 LEU A CA 1
ATOM 1207 C C . LEU A 1 161 ? 30.165 -3.869 -5.190 1.00 32.25 161 LEU A C 1
ATOM 1209 O O . LEU A 1 161 ? 31.197 -4.454 -5.509 1.00 32.25 161 LEU A O 1
ATOM 1213 N N . LEU A 1 162 ? 28.968 -4.343 -5.541 1.00 30.80 162 LEU A N 1
ATOM 1214 C CA . LEU A 1 162 ? 28.817 -5.474 -6.471 1.00 30.80 162 LEU A CA 1
ATOM 1215 C C . LEU A 1 162 ? 27.698 -5.191 -7.476 1.00 30.80 162 LEU A C 1
ATOM 1217 O O . LEU A 1 162 ? 26.519 -5.195 -7.138 1.00 30.80 162 LEU A O 1
ATOM 1221 N N . ALA A 1 163 ? 28.084 -4.963 -8.731 1.00 31.81 163 ALA A N 1
ATOM 1222 C CA . ALA A 1 163 ? 27.214 -4.650 -9.865 1.00 31.81 163 ALA A CA 1
ATOM 1223 C C . ALA A 1 163 ? 26.341 -5.840 -10.338 1.00 31.81 163 ALA A C 1
ATOM 1225 O O . ALA A 1 163 ? 26.222 -6.082 -11.537 1.00 31.81 163 ALA A O 1
ATOM 1226 N N . SER A 1 164 ? 25.758 -6.612 -9.414 1.00 32.31 164 SER A N 1
ATOM 1227 C CA . SER A 1 164 ? 24.818 -7.691 -9.750 1.00 32.31 164 SER A CA 1
ATOM 1228 C C . SER A 1 164 ? 23.635 -7.854 -8.789 1.00 32.31 164 SER A C 1
ATOM 1230 O O . SER A 1 164 ? 22.907 -8.836 -8.921 1.00 32.31 164 SER A O 1
ATOM 1232 N N . ALA A 1 165 ? 23.403 -6.931 -7.848 1.00 42.75 165 ALA A N 1
ATOM 1233 C CA . ALA A 1 165 ? 22.081 -6.826 -7.239 1.00 42.75 165 ALA A CA 1
ATOM 1234 C C . ALA A 1 165 ? 21.170 -6.166 -8.277 1.00 42.75 165 ALA A C 1
ATOM 1236 O O . ALA A 1 165 ? 21.273 -4.974 -8.559 1.00 42.75 165 ALA A O 1
ATOM 1237 N N . SER A 1 166 ? 20.354 -6.981 -8.928 1.00 53.44 166 SER A N 1
ATOM 1238 C CA . SER A 1 166 ? 19.245 -6.535 -9.755 1.00 53.44 166 SER A CA 1
ATOM 1239 C C . SER A 1 166 ? 18.477 -5.393 -9.084 1.00 53.44 166 SER A C 1
ATOM 1241 O O . SER A 1 166 ? 18.115 -5.516 -7.916 1.00 53.44 166 SER A O 1
ATOM 1243 N N . LEU A 1 167 ? 18.207 -4.302 -9.820 1.00 68.44 167 LEU A N 1
ATOM 1244 C CA . LEU A 1 167 ? 17.454 -3.134 -9.321 1.00 68.44 167 LEU A CA 1
ATOM 1245 C C . LEU A 1 167 ? 16.085 -3.508 -8.724 1.00 68.44 167 LEU A C 1
ATOM 1247 O O . LEU A 1 167 ? 15.539 -2.745 -7.931 1.00 68.44 167 LEU A O 1
ATOM 1251 N N . ASP A 1 168 ? 15.563 -4.675 -9.104 1.00 83.00 168 ASP A N 1
ATOM 1252 C CA . ASP A 1 168 ? 14.238 -5.188 -8.773 1.00 83.00 168 ASP A CA 1
ATOM 1253 C C . ASP A 1 168 ? 14.236 -6.399 -7.817 1.00 83.00 168 ASP A C 1
ATOM 1255 O O . ASP A 1 168 ? 13.167 -6.787 -7.350 1.00 83.00 168 ASP A O 1
ATOM 1259 N N . TYR A 1 169 ? 15.395 -6.991 -7.494 1.00 89.81 169 TYR A N 1
ATOM 1260 C CA . TYR A 1 169 ? 15.497 -8.122 -6.561 1.00 89.81 169 TYR A CA 1
ATOM 1261 C C . TYR A 1 169 ? 16.786 -8.039 -5.739 1.00 89.81 169 TYR A C 1
ATOM 1263 O O . TYR A 1 169 ? 17.842 -8.535 -6.134 1.00 89.81 169 TYR A O 1
ATOM 1271 N N . ASP A 1 170 ? 16.696 -7.388 -4.587 1.00 86.38 170 ASP A N 1
ATOM 1272 C CA . ASP A 1 170 ? 17.779 -7.231 -3.614 1.00 86.38 170 ASP A CA 1
ATOM 1273 C C . ASP A 1 170 ? 17.561 -8.107 -2.362 1.00 86.38 170 ASP A C 1
ATOM 1275 O O . ASP A 1 170 ? 16.630 -8.911 -2.287 1.00 86.38 170 ASP A O 1
ATOM 1279 N N . ASP A 1 171 ? 18.435 -7.980 -1.357 1.00 88.62 171 ASP A N 1
ATOM 1280 C CA . ASP A 1 171 ? 18.320 -8.739 -0.103 1.00 88.62 171 ASP A CA 1
ATOM 1281 C C . ASP A 1 171 ? 17.015 -8.467 0.654 1.00 88.62 171 ASP A C 1
ATOM 1283 O O . ASP A 1 171 ? 16.476 -9.375 1.290 1.00 88.62 171 ASP A O 1
ATOM 1287 N N . GLN A 1 172 ? 16.486 -7.242 0.573 1.00 88.06 172 GLN A N 1
ATOM 1288 C CA . GLN A 1 172 ? 15.206 -6.902 1.187 1.00 88.06 172 GLN A CA 1
ATOM 1289 C C . GLN A 1 172 ? 14.056 -7.577 0.435 1.00 88.06 172 GLN A C 1
ATOM 1291 O O . GLN A 1 172 ? 13.196 -8.194 1.060 1.00 88.06 172 GLN A O 1
ATOM 1296 N N . THR A 1 173 ? 14.081 -7.536 -0.897 1.00 92.69 173 THR A N 1
ATOM 1297 C CA . THR A 1 173 ? 13.124 -8.224 -1.773 1.00 92.69 173 THR A CA 1
ATOM 1298 C C . THR A 1 173 ? 13.137 -9.726 -1.508 1.00 92.69 173 THR A C 1
ATOM 1300 O O . THR A 1 173 ? 12.082 -10.334 -1.350 1.00 92.69 173 THR A O 1
ATOM 1303 N N . ARG A 1 174 ? 14.327 -10.327 -1.372 1.00 94.12 174 ARG A N 1
ATOM 1304 C CA . ARG A 1 174 ? 14.493 -11.741 -1.010 1.00 94.12 174 ARG A CA 1
ATOM 1305 C C . ARG A 1 174 ? 13.879 -12.062 0.352 1.00 94.12 174 ARG A C 1
ATOM 1307 O O . ARG A 1 174 ? 13.223 -13.092 0.478 1.00 94.12 174 ARG A O 1
ATOM 1314 N N . ALA A 1 175 ? 14.092 -11.210 1.355 1.00 95.25 175 ALA A N 1
ATOM 1315 C CA . ALA A 1 175 ? 13.521 -11.399 2.687 1.00 95.25 175 ALA A CA 1
ATOM 1316 C C . ALA A 1 175 ? 11.987 -11.271 2.680 1.00 95.25 175 ALA A C 1
ATOM 1318 O O . ALA A 1 175 ? 11.305 -12.064 3.327 1.00 95.25 175 ALA A O 1
ATOM 1319 N N . ILE A 1 176 ? 11.438 -10.321 1.915 1.00 96.88 176 ILE A N 1
ATOM 1320 C CA . ILE A 1 176 ? 9.991 -10.190 1.685 1.00 96.88 176 ILE A CA 1
ATOM 1321 C C . ILE A 1 176 ? 9.440 -11.460 1.025 1.00 96.88 176 ILE A C 1
ATOM 1323 O O . ILE A 1 176 ? 8.456 -12.019 1.504 1.00 96.88 176 ILE A O 1
ATOM 1327 N N . ASP A 1 177 ? 10.099 -11.960 -0.022 1.00 97.50 177 ASP A N 1
ATOM 1328 C CA . ASP A 1 177 ? 9.695 -13.186 -0.717 1.00 97.50 177 ASP A CA 1
ATOM 1329 C C . ASP A 1 177 ? 9.664 -14.405 0.213 1.00 97.50 177 ASP A C 1
ATOM 1331 O O . ASP A 1 177 ? 8.722 -15.198 0.163 1.00 97.50 177 ASP A O 1
ATOM 1335 N N . GLU A 1 178 ? 10.679 -14.552 1.067 1.00 98.31 178 GLU A N 1
ATOM 1336 C CA . GLU A 1 178 ? 10.762 -15.623 2.064 1.00 98.31 178 GLU A CA 1
ATOM 1337 C C . GLU A 1 178 ? 9.667 -15.496 3.131 1.00 98.31 178 GLU A C 1
ATOM 1339 O O . GLU A 1 178 ? 9.047 -16.495 3.501 1.00 98.31 178 GLU A O 1
ATOM 1344 N N . TYR A 1 179 ? 9.378 -14.277 3.595 1.00 98.25 179 TYR A N 1
ATOM 1345 C CA . TYR A 1 179 ? 8.275 -14.034 4.523 1.00 98.25 179 TYR A CA 1
ATOM 1346 C C . TYR A 1 179 ? 6.935 -14.458 3.915 1.00 98.25 179 TYR A C 1
ATOM 1348 O O . TYR A 1 179 ? 6.200 -15.215 4.545 1.00 98.25 179 TYR A O 1
ATOM 1356 N N . LEU A 1 180 ? 6.633 -14.033 2.687 1.00 98.50 180 LEU A N 1
ATOM 1357 C CA . LEU A 1 180 ? 5.370 -14.356 2.013 1.00 98.50 180 LEU A CA 1
ATOM 1358 C C . LEU A 1 180 ? 5.255 -15.847 1.680 1.00 98.50 180 LEU A C 1
ATOM 1360 O O . LEU A 1 180 ? 4.181 -16.425 1.811 1.00 98.50 180 LEU A O 1
ATOM 1364 N N . TYR A 1 181 ? 6.366 -16.504 1.332 1.00 98.38 181 TYR A N 1
ATOM 1365 C CA . TYR A 1 181 ? 6.395 -17.958 1.150 1.00 98.38 181 TYR A CA 1
ATOM 1366 C C . TYR A 1 181 ? 6.002 -18.709 2.433 1.00 98.38 181 TYR A C 1
ATOM 1368 O O . TYR A 1 181 ? 5.261 -19.689 2.383 1.00 98.38 181 TYR A O 1
ATOM 1376 N N . ASN A 1 182 ? 6.483 -18.238 3.587 1.00 98.38 182 ASN A N 1
ATOM 1377 C CA . ASN A 1 182 ? 6.202 -18.843 4.890 1.00 98.38 182 ASN A CA 1
ATOM 1378 C C . ASN A 1 182 ? 4.851 -18.415 5.495 1.00 98.38 182 ASN A C 1
ATOM 1380 O O . ASN A 1 182 ? 4.410 -19.031 6.464 1.00 98.38 182 ASN A O 1
ATOM 1384 N N . ASN A 1 183 ? 4.197 -17.391 4.937 1.00 98.12 183 ASN A N 1
ATOM 1385 C CA . ASN A 1 183 ? 2.903 -16.862 5.381 1.00 98.12 183 ASN A CA 1
ATOM 1386 C C . ASN A 1 183 ? 1.952 -16.748 4.172 1.00 98.12 183 ASN A C 1
ATOM 1388 O O . ASN A 1 183 ? 1.617 -15.635 3.757 1.00 98.12 183 ASN A O 1
ATOM 1392 N N . PRO A 1 184 ? 1.534 -17.881 3.571 1.00 97.25 184 PRO A N 1
ATOM 1393 C CA . PRO A 1 184 ? 0.778 -17.897 2.315 1.00 97.25 184 PRO A CA 1
ATOM 1394 C C . PRO A 1 184 ? -0.613 -17.259 2.421 1.00 97.25 184 PRO A C 1
ATOM 1396 O O . PRO A 1 184 ? -1.277 -17.046 1.410 1.00 97.25 184 PRO A O 1
ATOM 1399 N N . GLU A 1 185 ? -1.087 -16.970 3.632 1.00 97.25 185 GLU A N 1
ATOM 1400 C CA . GLU A 1 185 ? -2.326 -16.239 3.862 1.00 97.25 185 GLU A CA 1
ATOM 1401 C C . GLU A 1 185 ? -2.174 -14.711 3.761 1.00 97.25 185 GLU A C 1
ATOM 1403 O O . GLU A 1 185 ? -3.177 -14.002 3.859 1.00 97.25 185 GLU A O 1
ATOM 1408 N N . VAL A 1 186 ? -0.947 -14.199 3.615 1.00 98.50 186 VAL A N 1
ATOM 1409 C CA . VAL A 1 186 ? -0.656 -12.773 3.433 1.00 98.50 186 VAL A CA 1
ATOM 1410 C C . VAL A 1 186 ? -0.365 -12.494 1.961 1.00 98.50 186 VAL A C 1
ATOM 1412 O O . VAL A 1 186 ? 0.581 -13.027 1.388 1.00 98.50 186 VAL A O 1
ATOM 1415 N N . LEU A 1 187 ? -1.149 -11.603 1.360 1.00 98.56 187 LEU A N 1
ATOM 1416 C CA . LEU A 1 187 ? -0.904 -11.052 0.033 1.00 98.56 187 LEU A CA 1
ATOM 1417 C C . LEU A 1 187 ? -0.260 -9.671 0.161 1.00 98.56 187 LEU A C 1
ATOM 1419 O O . LEU A 1 187 ? -0.843 -8.770 0.764 1.00 98.56 187 LEU A O 1
ATOM 1423 N N . LEU A 1 188 ? 0.906 -9.489 -0.457 1.00 98.69 188 LEU A N 1
ATOM 1424 C CA . LEU A 1 188 ? 1.513 -8.174 -0.635 1.00 98.69 188 LEU A CA 1
ATOM 1425 C C . LEU A 1 188 ? 1.297 -7.688 -2.071 1.00 98.69 188 LEU A C 1
ATOM 1427 O O . LEU A 1 188 ? 1.655 -8.377 -3.027 1.00 98.69 188 LEU A O 1
ATOM 1431 N N . ILE A 1 189 ? 0.740 -6.488 -2.198 1.00 98.62 189 ILE A N 1
ATOM 1432 C CA . ILE A 1 189 ? 0.533 -5.766 -3.451 1.00 98.62 189 ILE A CA 1
ATOM 1433 C C . ILE A 1 189 ? 1.563 -4.638 -3.520 1.00 98.62 189 ILE A C 1
ATOM 1435 O O . ILE A 1 189 ? 1.706 -3.882 -2.560 1.00 98.62 189 ILE A O 1
ATOM 1439 N N . VAL A 1 190 ? 2.290 -4.521 -4.630 1.00 98.25 190 VAL A N 1
ATOM 1440 C CA . VAL A 1 190 ? 3.375 -3.540 -4.788 1.00 98.25 190 VAL A CA 1
ATOM 1441 C C . VAL A 1 190 ? 3.223 -2.788 -6.106 1.00 98.25 190 VAL A C 1
ATOM 1443 O O . VAL A 1 190 ? 3.008 -3.397 -7.154 1.00 98.25 190 VAL A O 1
ATOM 1446 N N . ALA A 1 191 ? 3.372 -1.466 -6.081 1.00 97.44 191 ALA A N 1
ATOM 1447 C CA . ALA A 1 191 ? 3.420 -0.667 -7.302 1.00 97.44 191 ALA A CA 1
ATOM 1448 C C . ALA A 1 191 ? 4.658 -1.020 -8.148 1.00 97.44 191 ALA A C 1
ATOM 1450 O O . ALA A 1 191 ? 5.773 -1.098 -7.633 1.00 97.44 191 ALA A O 1
ATOM 1451 N N . ALA A 1 192 ? 4.485 -1.187 -9.460 1.00 96.00 192 ALA A N 1
ATOM 1452 C CA . ALA A 1 192 ? 5.574 -1.520 -10.385 1.00 96.00 192 ALA A CA 1
ATOM 1453 C C . ALA A 1 192 ? 6.679 -0.449 -10.429 1.00 96.00 192 ALA A C 1
ATOM 1455 O O . ALA A 1 192 ? 7.853 -0.766 -10.644 1.00 96.00 192 ALA A O 1
ATOM 1456 N N . GLY A 1 193 ? 6.287 0.813 -10.233 1.00 91.44 193 GLY A N 1
ATOM 1457 C CA . GLY A 1 193 ? 7.126 2.000 -10.350 1.00 91.44 193 GLY A CA 1
ATOM 1458 C C . GLY A 1 193 ? 6.671 2.936 -11.472 1.00 91.44 193 GLY A C 1
ATOM 1459 O O . GLY A 1 193 ? 5.807 2.595 -12.279 1.00 91.44 193 GLY A O 1
ATOM 1460 N N . ASN A 1 194 ? 7.292 4.119 -11.516 1.00 88.81 194 ASN A N 1
ATOM 1461 C CA . ASN A 1 194 ? 6.956 5.202 -12.449 1.00 88.81 194 ASN A CA 1
ATOM 1462 C C . ASN A 1 194 ? 8.084 5.472 -13.467 1.00 88.81 194 ASN A C 1
ATOM 1464 O O . ASN A 1 194 ? 8.314 6.608 -13.881 1.00 88.81 194 ASN A O 1
ATOM 1468 N N . GLY A 1 195 ? 8.853 4.436 -13.815 1.00 85.88 195 GLY A N 1
ATOM 1469 C CA . GLY A 1 195 ? 10.037 4.533 -14.668 1.00 85.88 195 GLY A CA 1
ATOM 1470 C C . GLY A 1 195 ? 9.803 4.226 -16.148 1.00 85.88 195 GLY A C 1
ATOM 1471 O O . GLY A 1 195 ? 10.779 4.227 -16.894 1.00 85.88 195 GLY A O 1
ATOM 1472 N N . GLY A 1 196 ? 8.565 3.959 -16.581 1.00 83.75 196 GLY A N 1
ATOM 1473 C CA . GLY A 1 196 ? 8.228 3.419 -17.908 1.00 83.75 196 GLY A CA 1
ATOM 1474 C C . GLY A 1 196 ? 8.756 4.223 -19.096 1.00 83.75 196 GLY A C 1
ATOM 1475 O O . GLY A 1 196 ? 9.207 3.644 -20.084 1.00 83.75 196 GLY A O 1
ATOM 1476 N N . ALA A 1 197 ? 8.820 5.551 -18.966 1.00 81.25 197 ALA A N 1
ATOM 1477 C CA . ALA A 1 197 ? 9.364 6.443 -19.991 1.00 81.25 197 ALA A CA 1
ATOM 1478 C C . ALA A 1 197 ? 10.856 6.189 -20.300 1.00 81.25 197 ALA A C 1
ATOM 1480 O O . ALA A 1 197 ? 11.340 6.571 -21.363 1.00 81.25 197 ALA A O 1
ATOM 1481 N N . ASN A 1 198 ? 11.582 5.513 -19.399 1.00 82.75 198 ASN A N 1
ATOM 1482 C CA . ASN A 1 198 ? 12.977 5.110 -19.603 1.00 82.75 198 ASN A CA 1
ATOM 1483 C C . ASN A 1 198 ? 13.115 3.787 -20.382 1.00 82.75 198 ASN A C 1
ATOM 1485 O O . ASN A 1 198 ? 14.232 3.327 -20.620 1.00 82.75 198 ASN A O 1
ATOM 1489 N N . GLY A 1 199 ? 11.998 3.173 -20.783 1.00 85.25 199 GLY A N 1
ATOM 1490 C CA . GLY A 1 199 ? 11.947 1.928 -21.540 1.00 85.25 199 GLY A CA 1
ATOM 1491 C C . GLY A 1 199 ? 11.723 0.684 -20.675 1.00 85.25 199 GLY A C 1
ATOM 1492 O O . GLY A 1 199 ? 11.195 0.738 -19.562 1.00 85.25 199 GLY A O 1
ATOM 1493 N N . ALA A 1 200 ? 12.099 -0.467 -21.233 1.00 89.56 200 ALA A N 1
ATOM 1494 C CA . ALA A 1 200 ? 11.979 -1.769 -20.580 1.00 89.56 200 ALA A CA 1
ATOM 1495 C C . ALA A 1 200 ? 12.916 -1.903 -19.366 1.00 89.56 200 ALA A C 1
ATOM 1497 O O . ALA A 1 200 ? 13.938 -1.221 -19.284 1.00 89.56 200 ALA A O 1
ATOM 1498 N N . LYS A 1 201 ? 12.617 -2.862 -18.480 1.00 90.94 201 LYS A N 1
ATOM 1499 C CA . LYS A 1 201 ? 13.395 -3.174 -17.262 1.00 90.94 201 LYS A CA 1
ATOM 1500 C C . LYS A 1 201 ? 13.432 -2.036 -16.241 1.00 90.94 201 LYS A C 1
ATOM 1502 O O . LYS A 1 201 ? 14.482 -1.701 -15.697 1.00 90.94 201 LYS A O 1
ATOM 1507 N N . THR A 1 202 ? 12.270 -1.451 -15.979 1.00 91.25 202 THR A N 1
ATOM 1508 C CA . THR A 1 202 ? 12.093 -0.311 -15.067 1.00 91.25 202 THR A CA 1
ATOM 1509 C C . THR A 1 202 ? 11.306 -0.666 -13.802 1.00 91.25 202 THR A C 1
ATOM 1511 O O . THR A 1 202 ? 10.919 0.225 -13.047 1.00 91.25 202 THR A O 1
ATOM 1514 N N . ILE A 1 203 ? 11.084 -1.960 -13.543 1.00 92.50 203 ILE A N 1
ATOM 1515 C CA . ILE A 1 203 ? 10.495 -2.473 -12.297 1.00 92.50 203 ILE A CA 1
ATOM 1516 C C . ILE A 1 203 ? 11.381 -2.092 -11.103 1.00 92.50 203 ILE A C 1
ATOM 1518 O O . ILE A 1 203 ? 12.601 -2.247 -11.157 1.00 92.50 203 ILE A O 1
ATOM 1522 N N . LEU A 1 204 ? 10.771 -1.581 -10.032 1.00 90.12 204 LEU A N 1
ATOM 1523 C CA . LEU A 1 204 ? 11.473 -1.201 -8.802 1.00 90.12 204 LEU A CA 1
ATOM 1524 C C . LEU A 1 204 ? 11.533 -2.350 -7.784 1.00 90.12 204 LEU A C 1
ATOM 1526 O O . LEU A 1 204 ? 10.776 -3.316 -7.860 1.00 90.12 204 LEU A O 1
ATOM 1530 N N . SER A 1 205 ? 12.407 -2.230 -6.785 1.00 90.69 205 SER A N 1
ATOM 1531 C CA . SER A 1 205 ? 12.371 -3.065 -5.577 1.00 90.69 205 SER A CA 1
ATOM 1532 C C . SER A 1 205 ? 11.323 -2.506 -4.594 1.00 90.69 205 SER A C 1
ATOM 1534 O O . SER A 1 205 ? 11.305 -1.288 -4.392 1.00 90.69 205 SER A O 1
ATOM 1536 N N . PRO A 1 206 ? 10.440 -3.322 -3.978 1.00 94.06 206 PRO A N 1
ATOM 1537 C CA . PRO A 1 206 ? 10.404 -4.788 -4.006 1.00 94.06 206 PRO A CA 1
ATOM 1538 C C . PRO A 1 206 ? 9.439 -5.378 -5.056 1.00 94.06 206 PRO A C 1
ATOM 1540 O O . PRO A 1 206 ? 9.093 -6.552 -4.980 1.00 94.06 206 PRO A O 1
ATOM 1543 N N . ALA A 1 207 ? 8.979 -4.605 -6.043 1.00 95.50 207 ALA A N 1
ATOM 1544 C CA . ALA A 1 207 ? 8.038 -5.063 -7.074 1.00 95.50 207 ALA A CA 1
ATOM 1545 C C . ALA A 1 207 ? 8.580 -6.185 -7.982 1.00 95.50 207 ALA A C 1
ATOM 1547 O O . ALA A 1 207 ? 7.801 -6.842 -8.678 1.00 95.50 207 ALA A O 1
ATOM 1548 N N . GLY A 1 208 ? 9.887 -6.447 -7.976 1.00 94.44 208 GLY A N 1
ATOM 1549 C CA . GLY A 1 208 ? 10.466 -7.626 -8.615 1.00 94.44 208 GLY A CA 1
ATOM 1550 C C . GLY A 1 208 ? 10.430 -8.898 -7.766 1.00 94.44 208 GLY A C 1
ATOM 1551 O O . GLY A 1 208 ? 10.908 -9.923 -8.249 1.00 94.44 208 GLY A O 1
ATOM 1552 N N . ALA A 1 209 ? 9.876 -8.897 -6.550 1.00 95.50 209 ALA A N 1
ATOM 1553 C CA . ALA A 1 209 ? 9.635 -10.112 -5.764 1.00 95.50 209 ALA A CA 1
ATOM 1554 C C . ALA A 1 209 ? 8.754 -11.125 -6.527 1.00 95.50 209 ALA A C 1
ATOM 1556 O O . ALA A 1 209 ? 7.920 -10.760 -7.362 1.00 95.50 209 ALA A O 1
ATOM 1557 N N . LYS A 1 210 ? 8.953 -12.422 -6.283 1.00 97.19 210 LYS A N 1
ATOM 1558 C CA . LYS A 1 210 ? 8.195 -13.496 -6.950 1.00 97.19 210 LYS A CA 1
ATOM 1559 C C . LYS A 1 210 ? 6.824 -13.708 -6.316 1.00 97.19 210 LYS A C 1
ATOM 1561 O O . LYS A 1 210 ? 5.887 -14.036 -7.032 1.00 97.19 210 LYS A O 1
ATOM 1566 N N . ASN A 1 211 ? 6.720 -13.525 -5.003 1.00 97.88 211 ASN A N 1
ATOM 1567 C CA . ASN A 1 211 ? 5.531 -13.838 -4.209 1.00 97.88 211 ASN A CA 1
ATOM 1568 C C . ASN A 1 211 ? 4.655 -12.605 -3.928 1.00 97.88 211 ASN A C 1
ATOM 1570 O O . ASN A 1 211 ? 3.775 -12.662 -3.074 1.00 97.88 211 ASN A O 1
ATOM 1574 N N . VAL A 1 212 ? 4.892 -11.493 -4.632 1.00 98.12 212 VAL A N 1
ATOM 1575 C CA . VAL A 1 212 ? 4.065 -10.278 -4.564 1.00 98.12 212 VAL A CA 1
ATOM 1576 C C . VAL A 1 212 ? 3.201 -10.138 -5.810 1.00 98.12 212 VAL A C 1
ATOM 1578 O O . VAL A 1 212 ? 3.609 -10.568 -6.892 1.00 98.12 212 VAL A O 1
ATOM 1581 N N . LEU A 1 213 ? 2.058 -9.469 -5.662 1.00 98.62 213 LEU A N 1
ATOM 1582 C CA . LEU A 1 213 ? 1.262 -8.972 -6.777 1.00 98.62 213 LEU A CA 1
ATOM 1583 C C . LEU A 1 213 ? 1.747 -7.570 -7.160 1.00 98.62 213 LEU A C 1
ATOM 1585 O O . LEU A 1 213 ? 1.510 -6.594 -6.453 1.00 98.62 213 LEU A O 1
ATOM 1589 N N . THR A 1 214 ? 2.428 -7.466 -8.288 1.00 98.56 214 THR A N 1
ATOM 1590 C CA . THR A 1 214 ? 2.967 -6.220 -8.821 1.00 98.56 214 THR A CA 1
ATOM 1591 C C . THR A 1 214 ? 1.970 -5.584 -9.772 1.00 98.56 214 THR A C 1
ATOM 1593 O O . THR A 1 214 ? 1.559 -6.208 -10.753 1.00 98.56 214 THR A O 1
ATOM 1596 N N . VAL A 1 215 ? 1.630 -4.326 -9.517 1.00 98.25 215 VAL A N 1
ATOM 1597 C CA . VAL A 1 215 ? 0.573 -3.599 -10.226 1.00 98.25 215 VAL A CA 1
ATOM 1598 C C . VAL A 1 215 ? 1.165 -2.418 -10.993 1.00 98.25 215 VAL A C 1
ATOM 1600 O O . VAL A 1 215 ? 1.833 -1.565 -10.407 1.00 98.25 215 VAL A O 1
ATOM 1603 N N . GLY A 1 216 ? 0.953 -2.385 -12.309 1.00 96.06 216 GLY A N 1
ATOM 1604 C CA . GLY A 1 216 ? 1.223 -1.219 -13.158 1.00 96.06 216 GLY A CA 1
ATOM 1605 C C . GLY A 1 216 ? -0.014 -0.334 -13.340 1.00 96.06 216 GLY A C 1
ATOM 1606 O O . GLY A 1 216 ? -1.097 -0.677 -12.869 1.00 96.06 216 GLY A O 1
ATOM 1607 N N . ALA A 1 217 ? 0.144 0.786 -14.045 1.00 92.06 217 ALA A N 1
ATOM 1608 C CA . ALA A 1 217 ? -0.911 1.787 -14.217 1.00 92.06 217 ALA A CA 1
ATOM 1609 C C . ALA A 1 217 ? -1.432 1.842 -15.661 1.00 92.06 217 ALA A C 1
ATOM 1611 O O . ALA A 1 217 ? -0.669 2.161 -16.584 1.00 92.06 217 ALA A O 1
ATOM 1612 N N . SER A 1 218 ? -2.727 1.586 -15.849 1.00 88.00 218 SER A N 1
ATOM 1613 C CA . SER A 1 218 ? -3.450 1.868 -17.095 1.00 88.00 218 SER A CA 1
ATOM 1614 C C . SER A 1 218 ? -4.149 3.228 -17.030 1.00 88.00 218 SER A C 1
ATOM 1616 O O . SER A 1 218 ? -4.131 3.915 -16.009 1.00 88.00 218 SER A O 1
ATOM 1618 N N . ILE A 1 219 ? -4.701 3.681 -18.151 1.00 80.25 219 ILE A N 1
ATOM 1619 C CA . ILE A 1 219 ? -5.384 4.972 -18.218 1.00 80.25 219 ILE A CA 1
ATOM 1620 C C . ILE A 1 219 ? -6.769 4.856 -17.579 1.00 80.25 219 ILE A C 1
ATOM 1622 O O . ILE A 1 219 ? -7.603 4.064 -18.002 1.00 80.25 219 ILE A O 1
ATOM 1626 N N . ALA A 1 220 ? -7.028 5.709 -16.589 1.00 72.94 220 ALA A N 1
ATOM 1627 C CA . ALA A 1 220 ? -8.297 5.732 -15.874 1.00 72.94 220 ALA A CA 1
ATOM 1628 C C . ALA A 1 220 ? -9.464 6.314 -16.679 1.00 72.94 220 ALA A C 1
ATOM 1630 O O . ALA A 1 220 ? -10.575 5.822 -16.570 1.00 72.94 220 ALA A O 1
ATOM 1631 N N . ASP A 1 221 ? -9.234 7.378 -17.452 1.00 67.94 221 ASP A N 1
ATOM 1632 C CA . ASP A 1 221 ? -10.243 7.999 -18.316 1.00 67.94 221 ASP A CA 1
ATOM 1633 C C . ASP A 1 221 ? -9.548 8.783 -19.436 1.00 67.94 221 ASP A C 1
ATOM 1635 O O . ASP A 1 221 ? -8.936 9.831 -19.201 1.00 67.94 221 ASP A O 1
ATOM 1639 N N . ALA A 1 222 ? -9.672 8.293 -20.669 1.00 60.12 222 ALA A N 1
ATOM 1640 C CA . ALA A 1 222 ? -9.116 8.936 -21.857 1.00 60.12 222 ALA A CA 1
ATOM 1641 C C . ALA A 1 222 ? -9.634 10.375 -22.062 1.00 60.12 222 ALA A C 1
ATOM 1643 O O . ALA A 1 222 ? -8.905 11.222 -22.581 1.00 60.12 222 ALA A O 1
ATOM 1644 N N . LYS A 1 223 ? -10.858 10.698 -21.613 1.00 58.50 223 LYS A N 1
ATOM 1645 C CA . LYS A 1 223 ? -11.432 12.054 -21.717 1.00 58.50 223 LYS A CA 1
ATOM 1646 C C . LYS A 1 223 ? -10.852 13.004 -20.678 1.00 58.50 223 LYS A C 1
ATOM 1648 O O . LYS A 1 223 ? -10.581 14.157 -21.005 1.00 58.50 223 LYS A O 1
ATOM 1653 N N . THR A 1 224 ? -10.634 12.534 -19.452 1.00 56.72 224 THR A N 1
ATOM 1654 C CA . THR A 1 224 ? -9.944 13.304 -18.404 1.00 56.72 224 THR A CA 1
ATOM 1655 C C . THR A 1 224 ? -8.478 13.512 -18.761 1.00 56.72 224 THR A C 1
ATOM 1657 O O . THR A 1 224 ? -7.973 14.623 -18.594 1.00 56.72 224 THR A O 1
ATOM 1660 N N . LEU A 1 225 ? -7.819 12.503 -19.343 1.00 56.69 225 LEU A N 1
ATOM 1661 C CA . LEU A 1 225 ? -6.477 12.665 -19.892 1.00 56.69 225 LEU A CA 1
ATOM 1662 C C . LEU A 1 225 ? -6.472 13.740 -20.984 1.00 56.69 225 LEU A C 1
ATOM 1664 O O . LEU A 1 225 ? -5.730 14.700 -20.853 1.00 56.69 225 LEU A O 1
ATOM 1668 N N . ALA A 1 226 ? -7.361 13.675 -21.979 1.00 53.81 226 ALA A N 1
ATOM 1669 C CA . ALA A 1 226 ? -7.458 14.691 -23.034 1.00 53.81 226 ALA A CA 1
ATOM 1670 C C . ALA A 1 226 ? -7.778 16.116 -22.524 1.00 53.81 226 ALA A C 1
ATOM 1672 O O . ALA A 1 226 ? -7.475 17.092 -23.207 1.00 53.81 226 ALA A O 1
ATOM 1673 N N . PHE A 1 227 ? -8.391 16.253 -21.342 1.00 47.03 227 PHE A N 1
ATOM 1674 C CA . PHE A 1 227 ? -8.763 17.542 -20.750 1.00 47.03 227 PHE A CA 1
ATOM 1675 C C . PHE A 1 227 ? -7.655 18.167 -19.883 1.00 47.03 227 PHE A C 1
ATOM 1677 O O . PHE A 1 227 ? -7.486 19.386 -19.906 1.00 47.03 227 PHE A O 1
ATOM 1684 N N . TYR A 1 228 ? -6.900 17.364 -19.123 1.00 46.03 228 TYR A N 1
ATOM 1685 C CA . TYR A 1 228 ? -5.823 17.848 -18.239 1.00 46.03 228 TYR A CA 1
ATOM 1686 C C . TYR A 1 228 ? -4.419 17.720 -18.842 1.00 46.03 228 TYR A C 1
ATOM 1688 O O . TYR A 1 228 ? -3.486 18.375 -18.368 1.00 46.03 228 TYR A O 1
ATOM 1696 N N . ALA A 1 229 ? -4.256 16.921 -19.897 1.00 46.66 229 ALA A N 1
ATOM 1697 C CA . ALA A 1 229 ? -3.035 16.844 -20.676 1.00 46.66 229 ALA A CA 1
ATOM 1698 C C . ALA A 1 229 ? -2.830 18.139 -21.476 1.00 46.66 229 ALA A C 1
ATOM 1700 O O . ALA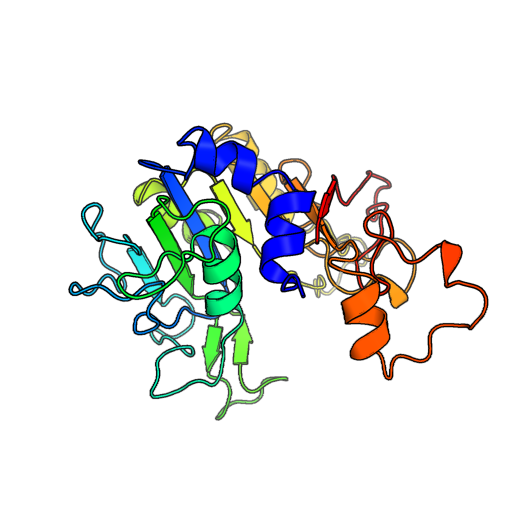 A 1 229 ? -3.138 18.235 -22.657 1.00 46.66 229 ALA A O 1
ATOM 1701 N N . ASN A 1 230 ? -2.137 19.093 -20.861 1.00 43.88 230 ASN A N 1
ATOM 1702 C CA . ASN A 1 230 ? -1.118 19.848 -21.594 1.00 43.88 230 ASN A CA 1
ATOM 1703 C C . ASN A 1 230 ? 0.124 18.960 -21.885 1.00 43.88 230 ASN A C 1
ATOM 1705 O O . ASN A 1 230 ? 1.195 19.461 -22.212 1.00 43.88 230 ASN A O 1
ATOM 1709 N N . ASP A 1 231 ? -0.014 17.642 -21.697 1.00 46.28 231 ASP A N 1
ATOM 1710 C CA . ASP A 1 231 ? 0.888 16.591 -22.129 1.00 46.28 231 ASP A CA 1
ATOM 1711 C C . ASP A 1 231 ? 0.686 16.426 -23.638 1.00 46.28 231 ASP A C 1
ATOM 1713 O O . ASP A 1 231 ? -0.333 15.918 -24.108 1.00 46.28 231 ASP A O 1
ATOM 1717 N N . THR A 1 232 ? 1.614 16.990 -24.408 1.00 43.88 232 THR A N 1
ATOM 1718 C CA . THR A 1 232 ? 1.628 16.954 -25.872 1.00 43.88 232 THR A CA 1
ATOM 1719 C C . THR A 1 232 ? 1.879 15.528 -26.348 1.00 43.88 232 THR A C 1
ATOM 1721 O O . THR A 1 232 ? 2.981 15.187 -26.778 1.00 43.88 232 THR A O 1
ATOM 1724 N N . GLN A 1 233 ? 0.861 14.681 -26.252 1.00 53.09 233 GLN A N 1
ATOM 1725 C CA . GLN A 1 233 ? 0.873 13.368 -26.870 1.00 53.09 233 GLN A CA 1
ATOM 1726 C C . GLN A 1 233 ? 0.790 13.540 -28.398 1.00 53.09 233 GLN A C 1
ATOM 1728 O O . GLN A 1 233 ? 0.096 14.448 -28.873 1.00 53.09 233 GLN A O 1
ATOM 1733 N N . PRO A 1 234 ? 1.507 12.723 -29.191 1.00 51.50 234 PRO A N 1
ATOM 1734 C CA . PRO A 1 234 ? 1.470 12.816 -30.647 1.00 51.50 234 PRO A CA 1
ATOM 1735 C C . PRO A 1 234 ? 0.032 12.707 -31.169 1.00 51.50 234 PRO A C 1
ATOM 1737 O O . PRO A 1 234 ? -0.729 11.846 -30.725 1.00 51.50 234 PRO A O 1
ATOM 1740 N N . SER A 1 235 ? -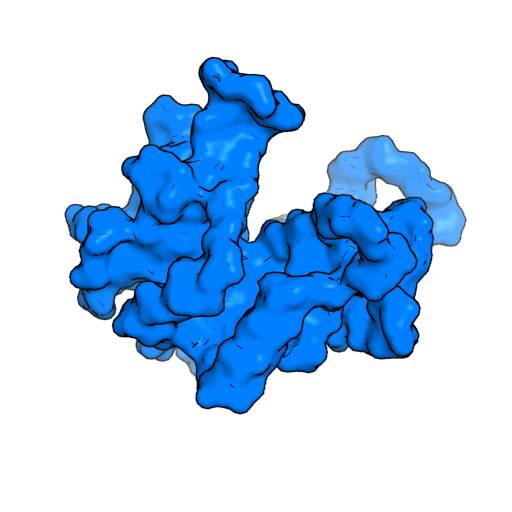0.332 13.548 -32.141 1.00 54.28 235 SER A N 1
ATOM 1741 C CA . SER A 1 235 ? -1.668 13.595 -32.764 1.00 54.28 235 SER A CA 1
ATOM 1742 C C . SER A 1 235 ? -2.157 12.250 -33.310 1.00 54.28 235 SER A C 1
ATOM 1744 O O . SER A 1 235 ? -3.358 12.052 -33.470 1.00 54.28 235 SER A O 1
ATOM 1746 N N . ASP A 1 236 ? -1.233 11.328 -33.562 1.00 56.81 236 ASP A N 1
ATOM 1747 C CA . ASP A 1 236 ? -1.466 10.087 -34.296 1.00 56.81 236 ASP A CA 1
ATOM 1748 C C . ASP A 1 236 ? -1.840 8.908 -33.373 1.00 56.81 236 ASP A C 1
ATOM 1750 O O . ASP A 1 236 ? -2.082 7.804 -33.852 1.00 56.81 236 ASP A O 1
ATOM 1754 N N . CYS A 1 237 ? -1.901 9.126 -32.051 1.00 53.41 237 CYS A N 1
ATOM 1755 C CA . CYS A 1 237 ? -2.161 8.078 -31.055 1.00 53.41 237 CYS A CA 1
ATOM 1756 C C . CYS A 1 237 ? -3.574 8.115 -30.441 1.00 53.41 237 CYS A C 1
ATOM 1758 O O . CYS A 1 237 ? -3.850 7.344 -29.526 1.00 53.41 237 CYS A O 1
ATOM 1760 N N . GLN A 1 238 ? -4.480 8.982 -30.910 1.00 53.66 238 GLN A N 1
ATOM 1761 C CA . GLN A 1 238 ? -5.794 9.183 -30.272 1.00 53.66 238 GLN A CA 1
ATOM 1762 C C . GLN A 1 238 ? -6.688 7.928 -30.264 1.00 53.66 238 GLN A C 1
ATOM 1764 O O . GLN A 1 238 ? -7.444 7.746 -29.316 1.00 53.66 238 GLN A O 1
ATOM 1769 N N . ASP A 1 239 ? -6.546 7.030 -31.246 1.00 54.28 239 ASP A N 1
ATOM 1770 C CA . ASP A 1 239 ? -7.297 5.762 -31.312 1.00 54.28 239 ASP A CA 1
ATOM 1771 C C . ASP A 1 239 ? -6.741 4.666 -30.376 1.00 54.28 239 ASP A C 1
ATOM 1773 O O . ASP A 1 239 ? -7.375 3.629 -30.181 1.00 54.28 239 ASP A O 1
ATOM 1777 N N . ILE A 1 240 ? -5.547 4.877 -29.804 1.00 56.16 240 ILE A N 1
ATOM 1778 C CA . ILE A 1 240 ? -4.841 3.925 -28.927 1.00 56.16 240 ILE A CA 1
ATOM 1779 C C . ILE A 1 240 ? -5.011 4.310 -27.448 1.00 56.16 240 ILE A C 1
ATOM 1781 O O . ILE A 1 240 ? -4.800 3.483 -26.571 1.00 56.16 240 ILE A O 1
ATOM 1785 N N . ILE A 1 241 ? -5.411 5.550 -27.152 1.00 60.47 241 ILE A N 1
ATOM 1786 C CA . ILE A 1 241 ? -5.589 6.059 -25.787 1.00 60.47 241 ILE A CA 1
ATOM 1787 C C . ILE A 1 241 ? -7.010 5.728 -25.318 1.00 60.47 241 ILE A C 1
ATOM 1789 O O . ILE A 1 241 ? -7.945 6.508 -25.488 1.00 60.47 241 ILE A O 1
ATOM 1793 N N . ASN A 1 242 ? -7.160 4.549 -24.729 1.00 63.78 242 ASN A N 1
ATOM 1794 C CA . ASN A 1 242 ? -8.385 4.073 -24.091 1.00 63.78 242 ASN A CA 1
ATOM 1795 C C . ASN A 1 242 ? -8.055 3.457 -22.720 1.00 63.78 242 ASN A C 1
ATOM 1797 O O . ASN A 1 242 ? -6.901 3.457 -22.293 1.00 63.78 242 ASN A O 1
ATOM 1801 N N . GLU A 1 243 ? -9.066 2.961 -22.019 1.00 65.56 243 GLU A N 1
ATOM 1802 C CA . GLU A 1 243 ? -8.945 2.284 -20.722 1.00 65.56 243 GLU A CA 1
ATOM 1803 C C . GLU A 1 243 ? -7.983 1.076 -20.712 1.00 65.56 243 GLU A C 1
ATOM 1805 O O . GLU A 1 243 ? -7.427 0.746 -19.662 1.00 65.56 243 GLU A O 1
ATOM 1810 N N . ASP A 1 244 ? -7.727 0.462 -21.872 1.00 72.19 244 ASP A N 1
ATOM 1811 C CA . ASP A 1 244 ? -6.798 -0.663 -22.035 1.00 72.19 244 ASP A CA 1
ATOM 1812 C C . ASP A 1 244 ? -5.346 -0.207 -22.273 1.00 72.19 244 ASP A C 1
ATOM 1814 O O . ASP A 1 244 ? -4.420 -1.025 -22.320 1.00 72.19 244 ASP A O 1
ATOM 1818 N N . ALA A 1 245 ? -5.115 1.097 -22.438 1.00 77.69 245 ALA A N 1
ATOM 1819 C CA . ALA A 1 245 ? -3.791 1.642 -22.679 1.00 77.69 245 ALA A CA 1
ATOM 1820 C C . ALA A 1 245 ? -2.993 1.787 -21.381 1.00 77.69 245 ALA A C 1
ATOM 1822 O O . ALA A 1 245 ? -3.492 2.231 -20.345 1.00 77.69 245 ALA A O 1
ATOM 1823 N N . LEU A 1 246 ? -1.703 1.467 -21.458 1.00 82.62 246 LEU A N 1
ATOM 1824 C CA . LEU A 1 246 ? -0.767 1.714 -20.371 1.00 82.62 246 LEU A CA 1
ATOM 1825 C C . LEU A 1 246 ? -0.439 3.210 -20.274 1.00 82.62 246 LEU A C 1
ATOM 1827 O O . LEU A 1 246 ? -0.239 3.877 -21.292 1.00 82.62 246 LEU A O 1
ATOM 1831 N N . THR A 1 247 ? -0.305 3.734 -19.057 1.00 81.81 247 THR A N 1
ATOM 1832 C CA . THR A 1 247 ? 0.241 5.085 -18.868 1.00 81.81 247 THR A CA 1
ATOM 1833 C C . THR A 1 247 ? 1.732 5.121 -19.215 1.00 81.81 247 THR A C 1
ATOM 1835 O O . THR A 1 247 ? 2.470 4.173 -18.943 1.00 81.81 247 THR A O 1
ATOM 1838 N N . LEU A 1 248 ? 2.207 6.242 -19.775 1.00 83.25 248 LEU A N 1
ATOM 1839 C CA . LEU A 1 248 ? 3.609 6.402 -20.194 1.00 83.25 248 LEU A CA 1
ATOM 1840 C C . LEU A 1 248 ? 4.607 6.184 -19.042 1.00 83.25 248 LEU A C 1
ATOM 1842 O O . LEU A 1 248 ? 5.717 5.700 -19.260 1.00 83.25 248 LEU A O 1
ATOM 1846 N N . TYR A 1 249 ? 4.232 6.557 -17.817 1.00 83.19 249 TYR A N 1
ATOM 1847 C CA . TYR A 1 249 ? 5.110 6.428 -16.659 1.00 83.19 249 TYR A CA 1
ATOM 1848 C C . TYR A 1 249 ? 5.110 5.022 -16.055 1.00 83.19 249 TYR A C 1
ATOM 1850 O O . TYR A 1 249 ? 6.066 4.700 -15.355 1.00 83.19 249 TYR A O 1
ATOM 1858 N N . SER A 1 250 ? 4.105 4.175 -16.304 1.00 91.56 250 SER A N 1
ATOM 1859 C CA . SER A 1 250 ? 4.036 2.849 -15.681 1.00 91.56 250 SER A CA 1
ATOM 1860 C C . SER A 1 250 ? 5.285 2.030 -15.999 1.00 91.56 250 SER A C 1
ATOM 1862 O O . SER A 1 250 ? 5.580 1.764 -17.164 1.00 91.56 250 SER A O 1
ATOM 1864 N N . SER A 1 251 ? 6.016 1.607 -14.967 1.00 92.38 251 SER A N 1
ATOM 1865 C CA . SER A 1 251 ? 7.215 0.784 -15.126 1.00 92.38 251 SER A CA 1
ATOM 1866 C C . SER A 1 251 ? 6.933 -0.497 -15.912 1.00 92.38 251 SER A C 1
ATOM 1868 O O . SER A 1 251 ? 5.904 -1.155 -15.745 1.00 92.38 251 SER A O 1
ATOM 1870 N N . LEU A 1 252 ? 7.891 -0.849 -16.764 1.00 91.88 252 LEU A N 1
ATOM 1871 C CA . LEU A 1 252 ? 7.815 -1.931 -17.734 1.00 91.88 252 LEU A CA 1
ATOM 1872 C C . LEU A 1 252 ? 8.796 -3.043 -17.376 1.00 91.88 252 LEU A C 1
ATOM 1874 O O . LEU A 1 252 ? 9.960 -2.793 -17.051 1.00 91.88 252 LEU A O 1
ATOM 1878 N N . GLY A 1 253 ? 8.339 -4.284 -17.508 1.00 92.69 253 GLY A N 1
ATOM 1879 C CA . GLY A 1 253 ? 9.205 -5.451 -17.463 1.00 92.69 253 GLY A CA 1
ATOM 1880 C C . GLY A 1 253 ? 10.109 -5.603 -18.699 1.00 92.69 253 GLY A C 1
ATOM 1881 O O . GLY A 1 253 ? 10.237 -4.688 -19.519 1.00 92.69 253 GLY A O 1
ATOM 1882 N N . PRO A 1 254 ? 10.739 -6.781 -18.850 1.00 94.88 254 PRO A N 1
ATOM 1883 C CA . PRO A 1 254 ? 10.812 -7.827 -17.827 1.00 94.88 254 PRO A CA 1
ATOM 1884 C C . PRO A 1 254 ? 11.631 -7.355 -16.616 1.00 94.88 254 PRO A C 1
ATOM 1886 O O . PRO A 1 254 ? 12.264 -6.299 -16.664 1.00 94.88 254 PRO A O 1
ATOM 1889 N N . THR A 1 255 ? 11.663 -8.141 -15.543 1.00 93.06 255 THR A N 1
ATOM 1890 C CA . THR A 1 255 ? 12.689 -7.961 -14.509 1.00 93.06 255 THR A CA 1
ATOM 1891 C C . THR A 1 255 ? 14.089 -8.162 -15.102 1.00 93.06 255 THR A C 1
ATOM 1893 O O . THR A 1 255 ? 14.280 -8.677 -16.212 1.00 93.06 255 THR A O 1
ATOM 1896 N N . SER A 1 256 ? 15.099 -7.768 -14.345 1.00 89.50 256 SER A N 1
ATOM 1897 C CA . SER A 1 256 ? 16.522 -7.938 -14.628 1.00 89.50 256 SER A CA 1
ATOM 1898 C C . SER A 1 256 ? 16.905 -9.368 -15.051 1.00 89.50 256 SER A C 1
ATOM 1900 O O . SER A 1 256 ? 17.704 -9.527 -15.978 1.00 89.50 256 SER A O 1
ATOM 1902 N N . ASP A 1 257 ? 16.287 -10.384 -14.440 1.00 91.00 257 ASP A N 1
ATOM 1903 C CA . ASP A 1 257 ? 16.461 -11.818 -14.708 1.00 91.00 257 ASP A CA 1
ATOM 1904 C C . ASP A 1 257 ? 15.453 -12.404 -15.717 1.00 91.00 257 ASP A C 1
ATOM 1906 O O . ASP A 1 257 ? 15.471 -13.604 -15.984 1.00 91.00 257 ASP A O 1
ATOM 1910 N N . GLY A 1 258 ? 14.603 -11.571 -16.326 1.00 92.81 258 GLY A N 1
ATOM 1911 C CA . GLY A 1 258 ? 13.720 -11.964 -17.427 1.00 92.81 258 GLY A CA 1
ATOM 1912 C C . GLY A 1 258 ? 12.320 -12.433 -17.023 1.00 92.81 258 GLY A C 1
ATOM 1913 O O . GLY A 1 258 ? 11.561 -12.852 -17.898 1.00 92.81 258 GLY A O 1
ATOM 1914 N N . ARG A 1 259 ? 11.944 -12.364 -15.740 1.00 95.94 259 ARG A N 1
ATOM 1915 C CA . ARG A 1 259 ? 10.576 -12.676 -15.297 1.00 95.94 259 ARG A CA 1
ATOM 1916 C C . ARG A 1 259 ? 9.596 -11.605 -15.773 1.00 95.94 259 ARG A C 1
ATOM 1918 O O . ARG A 1 259 ? 9.951 -10.444 -15.984 1.00 95.94 259 ARG A O 1
ATOM 1925 N N . LEU A 1 260 ? 8.342 -12.013 -15.943 1.00 97.06 260 LEU A N 1
ATOM 1926 C CA . LEU A 1 260 ? 7.261 -11.114 -16.329 1.00 97.06 260 LEU A CA 1
ATOM 1927 C C . LEU A 1 260 ? 6.780 -10.338 -15.099 1.00 97.06 260 LEU A C 1
ATOM 1929 O O . LEU A 1 260 ? 6.394 -10.944 -14.105 1.00 97.06 260 LEU A O 1
ATOM 1933 N N . LYS A 1 261 ? 6.844 -9.008 -15.189 1.00 96.56 261 LYS A N 1
ATOM 1934 C CA . LYS A 1 261 ? 6.281 -8.020 -14.260 1.00 96.56 261 LYS A CA 1
ATOM 1935 C C . LYS A 1 261 ? 5.911 -6.756 -15.070 1.00 96.56 261 LYS A C 1
ATOM 1937 O O . LYS A 1 261 ? 6.590 -6.500 -16.069 1.00 96.56 261 LYS A O 1
ATOM 1942 N N . PRO A 1 262 ? 4.907 -5.950 -14.672 1.00 97.44 262 PRO A N 1
ATOM 1943 C CA . PRO A 1 262 ? 3.947 -6.209 -13.593 1.00 97.44 262 PRO A CA 1
ATOM 1944 C C . PRO A 1 262 ? 3.063 -7.431 -13.889 1.00 97.44 262 PRO A C 1
ATOM 1946 O O . PRO A 1 262 ? 3.046 -7.922 -15.015 1.00 97.44 262 PRO A O 1
ATOM 1949 N N . ASP A 1 263 ? 2.363 -7.944 -12.878 1.00 98.19 263 ASP A N 1
ATOM 1950 C CA . ASP A 1 263 ? 1.455 -9.088 -13.052 1.00 98.19 263 ASP A CA 1
ATOM 1951 C C . ASP A 1 263 ? 0.113 -8.654 -13.652 1.00 98.19 263 ASP A C 1
ATOM 1953 O O . ASP A 1 263 ? -0.505 -9.406 -14.403 1.00 98.19 263 ASP A O 1
ATOM 1957 N N . LEU A 1 264 ? -0.334 -7.438 -13.326 1.00 96.00 264 LEU A N 1
ATOM 1958 C CA . LEU A 1 264 ? -1.523 -6.808 -13.895 1.00 96.00 264 LEU A CA 1
ATOM 1959 C C . LEU A 1 264 ? -1.382 -5.283 -13.921 1.00 96.00 264 LEU A C 1
ATOM 1961 O O . LEU A 1 264 ? -0.452 -4.717 -13.342 1.00 96.00 264 LEU A O 1
ATOM 1965 N N . VAL A 1 265 ? -2.324 -4.618 -14.583 1.00 93.12 265 VAL A N 1
ATOM 1966 C CA . VAL A 1 265 ? -2.426 -3.156 -14.635 1.00 93.12 265 VAL A CA 1
ATOM 1967 C C . VAL A 1 265 ? -3.846 -2.726 -14.283 1.00 93.12 265 VAL A C 1
ATOM 1969 O O . VAL A 1 265 ? -4.793 -3.442 -14.608 1.00 93.12 265 VAL A O 1
ATOM 1972 N N . VAL A 1 266 ? -3.983 -1.589 -13.603 1.00 91.88 266 VAL A N 1
ATOM 1973 C CA . VAL A 1 266 ? -5.276 -0.957 -13.284 1.00 91.88 266 VAL A CA 1
ATOM 1974 C C . VAL A 1 266 ? -5.166 0.572 -13.374 1.00 91.88 266 VAL A C 1
ATOM 1976 O O . VAL A 1 266 ? -4.045 1.082 -13.302 1.00 91.88 266 VAL A O 1
ATOM 1979 N N . PRO A 1 267 ? -6.296 1.287 -13.529 1.00 88.44 267 PRO A N 1
ATOM 1980 C CA . PRO A 1 267 ? -6.399 2.740 -13.375 1.00 88.44 267 PRO A CA 1
ATOM 1981 C C . PRO A 1 267 ? -5.801 3.317 -12.087 1.00 88.44 267 PRO A C 1
ATOM 1983 O O . PRO A 1 267 ? -5.963 2.679 -11.019 1.00 88.44 267 PRO A O 1
#

Foldseek 3Di:
DDDLLNLQCVVVVLVVCVVVVQQAAPAEAEEEEAAAACCPQQNDWDDDAEQHAQLPTQAERHAYQPAASDGCCYPVRVQDCPSNVVCQAAARAGPVDHRRYSRPNYHYHYYHQWDQCCPHPDPGRIDGRDDQAPCSVPVVSVVSVHQEYEAADFDQDPDPDDPPCFQAHHPSLVNVLVVCVVVVSHAYEYEQFQQQLVPEQQGHPPQSRPRYQYEWEFDSALVVCVVPPCPCDPPVCSVVRDRPHGDSRTYHDDTPVRHHDNPYYGD

Radius of gyration: 18.84 Å; chains: 1; bounding box: 55×40×54 Å

Sequence (267 aa):
MMTPFKYIHELLGIDTFHNGGIKGNGSVVGITDSGLDMAHDQFKQSQSVYNQFNLKARKVVYYETYADAKDQSDQNDRTCGHGTHVCGILAGNSIDSDALGVAPDAQIAFLDIAKDCTLSTCASPIALTIPRTTDALFQNQTKAGAKIISYSWGTMSNSGLLASASLDYDDQTRAIDEYLYNNPEVLLIVAAGNGGANGAKTILSPAGAKNVLTVGASIADAKTLAFYANDTQPSDCQDIINEDALTLYSSLGPTSDGRLKPDLVVP